Protein AF-A0A5C8LKR7-F1 (afdb_monomer)

Mean predicted aligned error: 5.1 Å

Nearest PDB structures (foldseek):
  3fg9-assembly3_E  TM=4.310E-01  e=2.974E+00  Lactiplantibacillus plantarum
  8xks-assembly1_D  TM=2.723E-01  e=5.616E+00  Chlamydomonas reinhardtii
  1sfr-assembly1_A  TM=1.974E-01  e=3.748E+00  Mycobacterium tuberculosis

Secondary structure (DSSP, 8-state):
---SS-EEEEEE--SSEEEEEEE--EETTEE-HHHHHHHHHHHHHHHHHS-HHHHHT--TTTHHHHHHHHHHHHHHHHTT-TTHHHHHHHHHHHHHHH--EES--HHHH--STT----S-SEEEEEEETTEEEEEEEEEEE-S-HHHHHHHHHHHHHHHTSHHHHHHHHHHHHHHS-TT-TTHHHHHHHT-TTS-HHHHHHTEEEEEEEEEE-HHHHT-SS--HHHHHHHHHHHHHHHHHHHHHH-S--SEEEEEEEEES-HHHHHHHHHHHHHHHH--

Radius of gyration: 18.45 Å; Cα contacts (8 Å, |Δi|>4): 445; chains: 1; bounding box: 40×49×49 Å

Sequence (279 aa):
MNLQFLKLLYHTNEVPIGMTGLCCGFEAGEWRHKQFSEFLFDRHLLDFALKFSEYENLNYLDATNKLKKAAKLIYQKYHSRRGEFGELILHSIIKECYNTTPAISKIHFKDGPNETVKGFDAVHVLEVDNQLELWLGEVKFYSNISNAIRDVVPEIKDHLENNYLRNEFIAITNKIDEKFPLKDKLKKLIDPYTSLDEIFSSISVPVLLTYNSNTTKDITKFTDEYIDKIKPELEKIFEAFKDKIGDIDLKIHLFLLPMKEKIELTASLDERLNVWQNL

Structure (mmCIF, N/CA/C/O backbone):
data_AF-A0A5C8LKR7-F1
#
_entry.id   AF-A0A5C8LKR7-F1
#
loop_
_atom_site.group_PDB
_atom_site.id
_atom_site.type_symbol
_atom_site.label_atom_id
_atom_site.label_alt_id
_atom_site.label_comp_id
_atom_site.label_asym_id
_atom_site.label_entity_id
_atom_site.label_seq_id
_atom_site.pdbx_PDB_ins_code
_atom_site.Cartn_x
_atom_site.Cartn_y
_atom_site.Cartn_z
_atom_site.occupancy
_atom_site.B_iso_or_equiv
_atom_site.auth_seq_id
_atom_site.auth_comp_id
_atom_site.auth_asym_id
_atom_site.auth_atom_id
_atom_site.pdbx_PDB_model_num
ATOM 1 N N . MET A 1 1 ? -10.984 -5.953 -9.817 1.00 85.19 1 MET A N 1
ATOM 2 C CA . MET A 1 1 ? -9.848 -5.018 -9.952 1.00 85.19 1 MET A CA 1
ATOM 3 C C . MET A 1 1 ? -10.163 -3.997 -11.026 1.00 85.19 1 MET A C 1
ATOM 5 O O . MET A 1 1 ? -10.636 -4.389 -12.086 1.00 85.19 1 MET A O 1
ATOM 9 N N . ASN A 1 2 ? -9.914 -2.719 -10.753 1.00 89.62 2 ASN A N 1
ATOM 10 C CA . ASN A 1 2 ? -10.058 -1.614 -11.698 1.00 89.62 2 ASN A CA 1
ATOM 11 C C . ASN A 1 2 ? -8.723 -0.857 -11.788 1.00 89.62 2 ASN A C 1
ATOM 13 O O . ASN A 1 2 ? -8.578 0.241 -11.253 1.00 89.62 2 ASN A O 1
ATOM 17 N N . LEU A 1 3 ? -7.727 -1.498 -12.405 1.00 91.75 3 LEU A N 1
ATOM 18 C CA . LEU A 1 3 ? -6.387 -0.931 -12.552 1.00 91.75 3 LEU A CA 1
ATOM 19 C C . LEU A 1 3 ? -6.407 0.156 -13.633 1.00 91.75 3 LEU A C 1
ATOM 21 O O . LEU A 1 3 ? -6.698 -0.140 -14.793 1.00 91.75 3 LEU A O 1
ATOM 25 N N . GLN A 1 4 ? -6.111 1.406 -13.269 1.00 91.88 4 GLN A N 1
ATOM 26 C CA . GLN A 1 4 ? -6.094 2.525 -14.219 1.00 91.88 4 GLN A CA 1
ATOM 27 C C . GLN A 1 4 ? -4.705 2.715 -14.823 1.00 91.88 4 GLN A C 1
ATOM 29 O O . GLN A 1 4 ? -4.580 3.062 -15.999 1.00 91.88 4 GLN A O 1
ATOM 34 N N . PHE A 1 5 ? -3.663 2.492 -14.019 1.00 95.06 5 PHE A N 1
ATOM 35 C CA . PHE A 1 5 ? -2.275 2.640 -14.449 1.00 95.06 5 PHE A CA 1
ATOM 36 C C . PHE A 1 5 ? -1.488 1.331 -14.413 1.00 95.06 5 PHE A C 1
ATOM 38 O O . PHE A 1 5 ? -0.749 1.029 -15.358 1.00 95.06 5 PHE A O 1
ATOM 45 N N . LEU A 1 6 ? -1.616 0.574 -13.323 1.00 96.81 6 LEU A N 1
ATOM 46 C CA . LEU A 1 6 ? -0.863 -0.659 -13.136 1.00 96.81 6 LEU A CA 1
ATOM 47 C C . LEU A 1 6 ? -1.369 -1.757 -14.073 1.00 96.81 6 LEU A C 1
ATOM 49 O O . LEU A 1 6 ? -2.537 -1.826 -14.444 1.00 96.81 6 LEU A O 1
ATOM 53 N N . LYS A 1 7 ? -0.461 -2.644 -14.460 1.00 96.88 7 LYS A N 1
ATOM 54 C CA . LYS A 1 7 ? -0.757 -3.827 -15.258 1.00 96.88 7 LYS A CA 1
ATOM 55 C C . LYS A 1 7 ? -0.630 -5.067 -14.394 1.00 96.88 7 LYS A C 1
ATOM 57 O O . LYS A 1 7 ? 0.313 -5.183 -13.610 1.00 96.88 7 LYS A O 1
ATOM 62 N N . LEU A 1 8 ? -1.566 -5.991 -14.565 1.00 97.75 8 LEU A N 1
ATOM 63 C CA . LEU A 1 8 ? -1.553 -7.262 -13.860 1.00 97.75 8 LEU A CA 1
ATOM 64 C C . LEU A 1 8 ? -0.503 -8.196 -14.470 1.00 97.75 8 LEU A C 1
ATOM 66 O O . LEU A 1 8 ? -0.525 -8.439 -15.673 1.00 97.75 8 LEU A O 1
ATOM 70 N N . LEU A 1 9 ? 0.393 -8.721 -13.635 1.00 97.50 9 LEU A N 1
ATOM 71 C CA . LEU A 1 9 ? 1.327 -9.784 -14.011 1.00 97.50 9 LEU A CA 1
ATOM 72 C C . LEU A 1 9 ? 0.732 -11.152 -13.709 1.00 97.50 9 LEU A C 1
ATOM 74 O O . LEU A 1 9 ? 0.704 -12.030 -14.561 1.00 97.50 9 LEU A O 1
ATOM 78 N N . TYR A 1 10 ? 0.262 -11.337 -12.478 1.00 96.62 10 TYR A N 1
ATOM 79 C CA . TYR A 1 10 ? -0.262 -12.614 -12.020 1.00 96.62 10 TYR A CA 1
ATOM 80 C C . TYR A 1 10 ? -1.164 -12.408 -10.807 1.00 96.62 10 TYR A C 1
ATOM 82 O O . TYR A 1 10 ? -0.937 -11.490 -10.021 1.00 96.62 10 TYR A O 1
ATOM 90 N N . HIS A 1 11 ? -2.186 -13.242 -10.648 1.00 96.69 11 HIS A N 1
ATOM 91 C CA . HIS A 1 11 ? -3.101 -13.161 -9.519 1.00 96.69 11 HIS A CA 1
ATOM 92 C C . HIS A 1 11 ? -3.559 -14.548 -9.086 1.00 96.69 11 HIS A C 1
ATOM 94 O O . HIS A 1 11 ? -3.976 -15.352 -9.921 1.00 96.69 11 HIS A O 1
ATOM 100 N N . THR A 1 12 ? -3.520 -14.790 -7.780 1.00 93.94 12 THR A N 1
ATOM 101 C CA . THR A 1 12 ? -4.081 -15.970 -7.128 1.00 93.94 12 THR A CA 1
ATOM 102 C C . THR A 1 12 ? -5.058 -15.529 -6.040 1.00 93.94 12 THR A C 1
ATOM 104 O O . THR A 1 12 ? -4.796 -14.586 -5.291 1.00 93.94 12 THR A O 1
ATOM 107 N N . ASN A 1 13 ? -6.187 -16.232 -5.950 1.00 85.06 13 ASN A N 1
ATOM 108 C CA . ASN A 1 13 ? -7.199 -16.054 -4.903 1.00 85.06 13 ASN A CA 1
ATOM 109 C C . ASN A 1 13 ? -7.164 -17.221 -3.910 1.00 85.06 13 ASN A C 1
ATOM 111 O O . ASN A 1 13 ? -8.201 -17.760 -3.532 1.00 85.06 13 ASN A O 1
ATOM 115 N N . GLU A 1 14 ? -5.957 -17.656 -3.546 1.00 85.50 14 GLU A N 1
ATOM 116 C CA . GLU A 1 14 ? -5.768 -18.651 -2.492 1.00 85.50 14 GLU A CA 1
ATOM 117 C C . GLU A 1 14 ? -6.251 -18.085 -1.147 1.00 85.50 14 GLU A C 1
ATOM 119 O O . GLU A 1 14 ? -6.093 -16.901 -0.854 1.00 85.50 14 GLU A O 1
ATOM 124 N N . VAL A 1 15 ? -6.886 -18.934 -0.341 1.00 84.19 15 VAL A N 1
ATOM 125 C CA . VAL A 1 15 ? -7.359 -18.599 1.007 1.00 84.19 15 VAL A CA 1
ATOM 126 C C . VAL A 1 15 ? -6.494 -19.381 2.000 1.00 84.19 15 VAL A C 1
ATOM 128 O O . VAL A 1 15 ? -6.275 -20.571 1.767 1.00 84.19 15 VAL A O 1
ATOM 131 N N . PRO A 1 16 ? -5.996 -18.760 3.085 1.00 90.25 16 PRO A N 1
ATOM 132 C CA . PRO A 1 16 ? -6.263 -17.382 3.519 1.00 90.25 16 PRO A CA 1
ATOM 133 C C . PRO A 1 16 ? -5.348 -16.319 2.884 1.00 90.25 16 PRO A C 1
ATOM 135 O O . PRO A 1 16 ? -5.574 -15.125 3.078 1.00 90.25 16 PRO A O 1
ATOM 138 N N . ILE A 1 17 ? -4.337 -16.722 2.110 1.00 94.88 17 ILE A N 1
ATOM 139 C CA . ILE A 1 17 ? -3.327 -15.816 1.548 1.00 94.88 17 ILE A CA 1
ATOM 140 C C . ILE A 1 17 ? -3.434 -15.801 0.024 1.00 94.88 17 ILE A C 1
ATOM 142 O O . ILE A 1 17 ? -3.085 -16.782 -0.624 1.00 94.88 17 ILE A O 1
ATOM 146 N N . GLY A 1 18 ? -3.858 -14.674 -0.547 1.00 95.56 18 GLY A N 1
ATOM 147 C CA . GLY A 1 18 ? -3.850 -14.439 -1.993 1.00 95.56 18 GLY A CA 1
ATOM 148 C C . GLY A 1 18 ? -2.651 -13.595 -2.423 1.00 95.56 18 GLY A C 1
ATOM 149 O O . GLY A 1 18 ? -2.101 -12.833 -1.626 1.00 95.56 18 GLY A O 1
ATOM 150 N N . MET A 1 19 ? -2.263 -13.678 -3.698 1.00 97.44 19 MET A N 1
ATOM 151 C CA . MET A 1 19 ? -1.168 -12.884 -4.261 1.00 97.44 19 MET A CA 1
ATOM 152 C C . MET A 1 19 ? -1.612 -12.103 -5.504 1.00 97.44 19 MET A C 1
ATOM 154 O O . MET A 1 19 ? -2.376 -12.589 -6.334 1.00 97.44 19 MET A O 1
ATOM 158 N N . THR A 1 20 ? -1.112 -10.880 -5.668 1.00 98.50 20 THR A N 1
ATOM 159 C CA . THR A 1 20 ? -1.263 -10.065 -6.879 1.00 98.50 20 THR A CA 1
ATOM 160 C C . THR A 1 20 ? 0.085 -9.461 -7.274 1.00 98.50 20 THR A C 1
ATOM 162 O O . THR A 1 20 ? 0.627 -8.607 -6.578 1.00 98.50 20 THR A O 1
ATOM 165 N N . GLY A 1 21 ? 0.638 -9.895 -8.404 1.00 98.19 21 GLY A N 1
ATOM 166 C CA . GLY A 1 21 ? 1.809 -9.292 -9.034 1.00 98.19 21 GLY A CA 1
ATOM 167 C C . GLY A 1 21 ? 1.407 -8.153 -9.966 1.00 98.19 21 GLY A C 1
ATOM 168 O O . GLY A 1 21 ? 0.538 -8.332 -10.822 1.00 98.19 21 GLY A O 1
ATOM 169 N N . LEU A 1 22 ? 2.047 -6.993 -9.829 1.00 98.38 22 LEU A N 1
ATOM 170 C CA . LEU A 1 22 ? 1.721 -5.769 -10.566 1.00 98.38 22 LEU A CA 1
ATOM 171 C C . LEU A 1 22 ? 2.964 -5.181 -11.245 1.00 98.38 22 LEU A C 1
ATOM 173 O O . LEU A 1 22 ? 4.089 -5.399 -10.808 1.00 98.38 22 LEU A O 1
ATOM 177 N N . CYS A 1 23 ? 2.767 -4.407 -12.312 1.00 97.00 23 CYS A N 1
ATOM 178 C CA . CYS A 1 23 ? 3.840 -3.704 -13.014 1.00 97.00 23 CYS A CA 1
ATOM 179 C C . CYS A 1 23 ? 3.366 -2.353 -13.557 1.00 97.00 23 CYS A C 1
ATOM 181 O O . CYS A 1 23 ? 2.248 -2.225 -14.048 1.00 97.00 23 CYS A O 1
ATOM 183 N N . CYS A 1 24 ? 4.244 -1.352 -13.566 1.00 95.44 24 CYS A N 1
ATOM 184 C CA . CYS A 1 24 ? 3.974 -0.030 -14.146 1.00 95.44 24 CYS A CA 1
ATOM 185 C C . CYS A 1 24 ? 3.948 -0.032 -15.690 1.00 95.44 24 CYS A C 1
ATOM 187 O O . CYS A 1 24 ? 3.571 0.954 -16.332 1.00 95.44 24 CYS A O 1
ATOM 189 N N . GLY A 1 25 ? 4.350 -1.148 -16.303 1.00 96.19 25 GLY A N 1
ATOM 190 C CA . GLY A 1 25 ? 4.549 -1.277 -17.738 1.00 96.19 25 GLY A CA 1
ATOM 191 C C . GLY A 1 25 ? 5.800 -0.548 -18.232 1.00 96.19 25 GLY A C 1
ATOM 192 O O . GLY A 1 25 ? 6.630 -0.074 -17.455 1.00 96.19 25 GLY A O 1
ATOM 193 N N . PHE A 1 26 ? 5.914 -0.468 -19.557 1.00 97.06 26 PHE A N 1
ATOM 194 C CA . PHE A 1 26 ? 7.081 0.076 -20.244 1.00 97.06 26 PHE A CA 1
ATOM 195 C C . PHE A 1 26 ? 6.655 1.025 -21.363 1.00 97.06 26 PHE A C 1
ATOM 197 O O . PHE A 1 26 ? 5.615 0.812 -21.991 1.00 97.06 26 PHE A O 1
ATOM 204 N N . GLU A 1 27 ? 7.460 2.049 -21.617 1.00 95.56 27 GLU A N 1
ATOM 205 C CA . GLU A 1 27 ? 7.272 3.030 -22.683 1.00 95.56 27 GLU A CA 1
ATOM 206 C C . GLU A 1 27 ? 8.630 3.367 -23.302 1.00 95.56 27 GLU A C 1
ATOM 208 O O . GLU A 1 27 ? 9.594 3.612 -22.586 1.00 95.56 27 GLU A O 1
ATOM 213 N N . ALA A 1 28 ? 8.718 3.333 -24.636 1.00 94.19 28 ALA A N 1
ATOM 214 C CA . ALA A 1 28 ? 9.960 3.580 -25.379 1.00 94.19 28 ALA A CA 1
ATOM 215 C C . ALA A 1 28 ? 11.182 2.758 -24.901 1.00 94.19 28 ALA A C 1
ATOM 217 O O . ALA A 1 28 ? 12.320 3.181 -25.065 1.00 94.19 28 ALA A O 1
ATOM 218 N N . GLY A 1 29 ? 10.948 1.565 -24.347 1.00 93.75 29 GLY A N 1
ATOM 219 C CA . GLY A 1 29 ? 12.001 0.689 -23.833 1.00 93.75 29 GLY A CA 1
ATOM 220 C C . GLY A 1 29 ? 12.311 0.855 -22.346 1.00 93.75 29 GLY A C 1
ATOM 221 O O . GLY A 1 29 ? 13.041 0.039 -21.791 1.00 93.75 29 GLY A O 1
ATOM 222 N N . GLU A 1 30 ? 11.720 1.850 -21.690 1.00 95.06 30 GLU A N 1
ATOM 223 C CA . GLU A 1 30 ? 11.981 2.167 -20.291 1.00 95.06 30 GLU A CA 1
ATOM 224 C C . GLU A 1 30 ? 10.819 1.779 -19.384 1.00 95.06 30 GLU A C 1
ATOM 226 O O . GLU A 1 30 ? 9.647 1.847 -19.761 1.00 95.06 30 GLU A O 1
ATOM 231 N N . TRP A 1 31 ? 11.149 1.371 -18.160 1.00 97.00 31 TRP A N 1
ATOM 232 C CA . TRP A 1 31 ? 10.153 1.101 -17.132 1.00 97.00 31 TRP A CA 1
ATOM 233 C C . TRP A 1 31 ? 9.511 2.424 -16.700 1.00 97.00 31 TRP A C 1
ATOM 235 O O . TRP A 1 31 ? 10.209 3.409 -16.468 1.00 97.00 31 TRP A O 1
ATOM 245 N N . ARG A 1 32 ? 8.179 2.474 -16.604 1.00 97.38 32 ARG A N 1
ATOM 246 C CA . ARG A 1 32 ? 7.407 3.730 -16.481 1.00 97.38 32 ARG A CA 1
ATOM 247 C C . ARG A 1 32 ? 7.442 4.352 -15.076 1.00 97.38 32 ARG A C 1
ATOM 249 O O . ARG A 1 32 ? 6.406 4.733 -14.539 1.00 97.38 32 ARG A O 1
ATOM 256 N N . HIS A 1 33 ? 8.617 4.450 -14.454 1.00 95.75 33 HIS A N 1
ATOM 257 C CA . HIS A 1 33 ? 8.785 4.971 -13.094 1.00 95.75 33 HIS A CA 1
ATOM 258 C C . HIS A 1 33 ? 8.401 6.454 -12.963 1.00 95.75 33 HIS A C 1
ATOM 260 O O . HIS A 1 33 ? 7.841 6.845 -11.939 1.00 95.75 33 HIS A O 1
ATOM 266 N N . LYS A 1 34 ? 8.640 7.275 -13.998 1.00 96.19 34 LYS A N 1
ATOM 267 C CA . LYS A 1 34 ? 8.250 8.698 -14.005 1.00 96.19 34 LYS A CA 1
ATOM 268 C C . LYS A 1 34 ? 6.735 8.861 -14.042 1.00 96.19 34 LYS A C 1
ATOM 270 O O . LYS A 1 34 ? 6.165 9.500 -13.168 1.00 96.19 34 LYS A O 1
ATOM 275 N N . GLN A 1 35 ? 6.085 8.200 -14.994 1.00 97.25 35 GLN A N 1
ATOM 276 C CA . GLN A 1 35 ? 4.634 8.223 -15.159 1.00 97.25 35 GLN A CA 1
ATOM 277 C C . GLN A 1 35 ? 3.936 7.579 -13.958 1.00 97.25 35 GLN A C 1
ATOM 279 O O . GLN A 1 35 ? 2.838 7.986 -13.598 1.00 97.25 35 GLN A O 1
ATOM 284 N N . PHE A 1 36 ? 4.568 6.591 -13.316 1.00 97.44 36 PHE A N 1
ATOM 285 C CA . PHE A 1 36 ? 4.044 6.018 -12.083 1.00 97.44 36 PHE A CA 1
ATOM 286 C C . PHE A 1 36 ? 4.103 7.018 -10.926 1.00 97.44 36 PHE A C 1
ATOM 288 O O . PHE A 1 36 ? 3.114 7.180 -10.221 1.00 97.44 36 PHE A O 1
ATOM 295 N N . SER A 1 37 ? 5.222 7.734 -10.766 1.00 95.56 37 SER A N 1
ATOM 296 C CA . SER A 1 37 ? 5.333 8.835 -9.800 1.00 95.56 37 SER A CA 1
ATOM 297 C C . SER A 1 37 ? 4.269 9.911 -10.047 1.00 95.56 37 SER A C 1
ATOM 299 O O . SER A 1 37 ? 3.553 10.295 -9.126 1.00 95.56 37 SER A O 1
ATOM 301 N N . GLU A 1 38 ? 4.087 10.343 -11.296 1.00 95.31 38 GLU A N 1
ATOM 302 C CA . GLU A 1 38 ? 3.032 11.295 -11.665 1.00 95.31 38 GLU A CA 1
ATOM 303 C C . GLU A 1 38 ? 1.644 10.762 -11.314 1.00 95.31 38 GLU A C 1
ATOM 305 O O . GLU A 1 38 ? 0.893 11.436 -10.620 1.00 95.31 38 GLU A O 1
ATOM 310 N N . PHE A 1 39 ? 1.334 9.526 -11.707 1.00 96.31 39 PHE A N 1
ATOM 311 C CA . PHE A 1 39 ? 0.063 8.880 -11.404 1.00 96.31 39 PHE A CA 1
ATOM 312 C C . PHE A 1 39 ? -0.234 8.851 -9.896 1.00 96.31 39 PHE A C 1
ATOM 314 O O . PHE A 1 39 ? -1.329 9.230 -9.481 1.00 96.31 39 PHE A O 1
ATOM 321 N N . LEU A 1 40 ? 0.741 8.451 -9.073 1.00 95.00 40 LEU A N 1
ATOM 322 C CA . LEU A 1 40 ?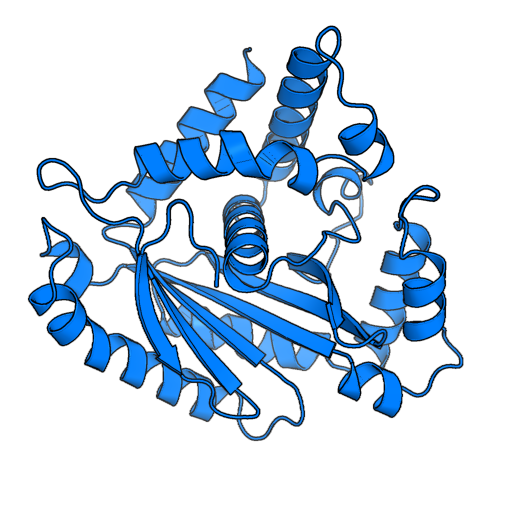 0.594 8.401 -7.617 1.00 95.00 40 LEU A CA 1
ATOM 323 C C . LEU A 1 40 ? 0.271 9.781 -7.040 1.00 95.00 40 LEU A C 1
ATOM 325 O O . LEU A 1 40 ? -0.657 9.921 -6.244 1.00 95.00 40 LEU A O 1
ATOM 329 N N . PHE A 1 41 ? 1.004 10.812 -7.457 1.00 92.56 41 PHE A N 1
ATOM 330 C CA . PHE A 1 41 ? 0.796 12.159 -6.935 1.00 92.56 41 PHE A CA 1
ATOM 331 C C . PHE A 1 41 ? -0.530 12.756 -7.419 1.00 92.56 41 PHE A C 1
ATOM 333 O O . PHE A 1 41 ? -1.305 13.279 -6.620 1.00 92.56 41 PHE A O 1
ATOM 340 N N . ASP A 1 42 ? -0.828 12.609 -8.707 1.00 91.50 42 ASP A N 1
ATOM 341 C CA . ASP A 1 42 ? -1.996 13.201 -9.354 1.00 91.50 42 ASP A CA 1
ATOM 342 C C . ASP A 1 42 ? -3.312 12.569 -8.879 1.00 91.50 42 ASP A C 1
ATOM 344 O O . ASP A 1 42 ? -4.331 13.257 -8.791 1.00 91.50 42 ASP A O 1
ATOM 348 N N . ARG A 1 43 ? -3.314 11.260 -8.589 1.00 91.62 43 ARG A N 1
ATOM 349 C CA . ARG A 1 43 ? -4.538 10.502 -8.277 1.00 91.62 43 ARG A CA 1
ATOM 350 C C . ARG A 1 43 ? -4.720 10.153 -6.808 1.00 91.62 43 ARG A C 1
ATOM 352 O O . ARG A 1 43 ? -5.861 9.939 -6.405 1.00 91.62 43 ARG A O 1
ATOM 359 N N . HIS A 1 44 ? -3.635 10.073 -6.039 1.00 92.69 44 HIS A N 1
ATOM 360 C CA . HIS A 1 44 ? -3.670 9.492 -4.695 1.00 92.69 44 HIS A CA 1
ATOM 361 C C . HIS A 1 44 ? -3.063 10.377 -3.604 1.00 92.69 44 HIS A C 1
ATOM 363 O O . HIS A 1 44 ? -3.280 10.112 -2.428 1.00 92.69 44 HIS A O 1
ATOM 369 N N . LEU A 1 45 ? -2.315 11.439 -3.935 1.00 90.06 45 LEU A N 1
ATOM 370 C CA . LEU A 1 45 ? -1.660 12.234 -2.890 1.00 90.06 45 LEU A CA 1
ATOM 371 C C . LEU A 1 45 ? -2.663 12.893 -1.939 1.00 90.06 45 LEU A C 1
ATOM 373 O O . LEU A 1 45 ? -2.437 12.938 -0.732 1.00 90.06 45 LEU A O 1
ATOM 377 N N . LEU A 1 46 ? -3.741 13.458 -2.485 1.00 89.12 46 LEU A N 1
ATOM 378 C CA . LEU A 1 46 ? -4.665 14.276 -1.706 1.00 89.12 46 LEU A CA 1
ATOM 379 C C . LEU A 1 46 ? -5.431 13.458 -0.668 1.00 89.12 46 LEU A C 1
ATOM 381 O O . LEU A 1 46 ? -5.499 13.880 0.480 1.00 89.12 46 LEU A O 1
ATOM 385 N N . ASP A 1 47 ? -5.990 12.310 -1.035 1.00 88.75 47 ASP A N 1
ATOM 386 C CA . ASP A 1 47 ? -6.736 11.462 -0.102 1.00 88.75 47 ASP A CA 1
ATOM 387 C C . ASP A 1 47 ? -5.837 10.560 0.751 1.00 88.75 47 ASP A C 1
ATOM 389 O O . ASP A 1 47 ? -6.261 10.108 1.812 1.00 88.75 47 ASP A O 1
ATOM 393 N N . PHE A 1 48 ? -4.578 10.360 0.350 1.00 90.19 48 PHE A N 1
ATOM 394 C CA . PHE A 1 48 ? -3.554 9.803 1.231 1.00 90.19 48 PHE A CA 1
ATOM 395 C C . PHE A 1 48 ? -3.138 10.794 2.333 1.00 90.19 48 PHE A C 1
ATOM 397 O O . PHE A 1 48 ? -2.913 10.395 3.477 1.00 90.19 48 PHE A O 1
ATOM 404 N N . ALA A 1 49 ? -3.033 12.089 2.005 1.00 87.06 49 ALA A N 1
ATOM 405 C CA . ALA A 1 49 ? -2.457 13.092 2.899 1.00 87.06 49 ALA A CA 1
ATOM 406 C C . ALA A 1 49 ? -3.470 13.904 3.716 1.00 87.06 49 ALA A C 1
ATOM 408 O O . ALA A 1 49 ? -3.150 14.336 4.824 1.00 87.06 49 ALA A O 1
ATOM 409 N N . LEU A 1 50 ? -4.682 14.131 3.215 1.00 86.44 50 LEU A N 1
ATOM 410 C CA . LEU A 1 50 ? -5.681 14.991 3.859 1.00 86.44 50 LEU A CA 1
ATOM 411 C C . LEU A 1 50 ? -6.711 14.184 4.646 1.00 86.44 50 LEU A C 1
ATOM 413 O O . LEU A 1 50 ? -6.972 13.022 4.347 1.00 86.44 50 LEU A O 1
ATOM 417 N N . LYS A 1 51 ? -7.349 14.811 5.638 1.00 87.62 51 LYS A N 1
ATOM 418 C CA . LYS A 1 51 ? -8.515 14.191 6.282 1.00 87.62 51 LYS A CA 1
ATOM 419 C C . LYS A 1 51 ? -9.685 14.076 5.305 1.00 87.62 51 LYS A C 1
ATOM 421 O O . LYS A 1 51 ? -9.805 14.883 4.383 1.00 87.62 51 LYS A O 1
ATOM 426 N N . PHE A 1 52 ? -10.608 13.153 5.579 1.00 88.75 52 PHE A N 1
ATOM 427 C CA . PHE A 1 52 ? -11.810 12.958 4.762 1.00 88.75 52 PHE A CA 1
ATOM 428 C C . PHE A 1 52 ? -12.578 14.269 4.533 1.00 88.75 52 PHE A C 1
ATOM 430 O O . PHE A 1 52 ? -12.874 14.623 3.396 1.00 88.75 52 PHE A O 1
ATOM 437 N N . SER A 1 53 ? -12.826 15.055 5.587 1.00 88.19 53 SER A N 1
ATOM 438 C CA . SER A 1 53 ? -13.526 16.337 5.454 1.00 88.19 53 SER A CA 1
ATOM 439 C C . SER A 1 53 ? -12.748 17.378 4.644 1.00 88.19 53 SER A C 1
ATOM 441 O O . SER A 1 53 ? -13.353 18.216 3.975 1.00 88.19 53 SER A O 1
ATOM 443 N N . GLU A 1 54 ? -11.417 17.358 4.672 1.00 86.62 54 GLU A N 1
ATOM 444 C CA . GLU A 1 54 ? -10.592 18.263 3.871 1.00 86.62 54 GLU A CA 1
ATOM 445 C C . GLU A 1 54 ? -10.595 17.863 2.395 1.00 86.62 54 GLU A C 1
ATOM 447 O O . GLU A 1 54 ? -10.640 18.747 1.535 1.00 86.62 54 GLU A O 1
ATOM 452 N N . TYR A 1 55 ? -10.573 16.560 2.116 1.00 86.50 55 TYR A N 1
ATOM 453 C CA . TYR A 1 55 ? -10.664 16.003 0.773 1.00 86.50 55 TYR A CA 1
ATOM 454 C C . TYR A 1 55 ? -12.042 16.265 0.146 1.00 86.50 55 TYR A C 1
ATOM 456 O O . TYR A 1 55 ? -12.121 16.860 -0.922 1.00 86.50 55 TYR A O 1
ATOM 464 N N . GLU A 1 56 ? -13.134 15.956 0.847 1.00 85.62 56 GLU A N 1
ATOM 465 C CA . GLU A 1 56 ? -14.507 16.193 0.365 1.00 85.62 56 GLU A CA 1
ATOM 466 C C . GLU A 1 56 ? -14.791 17.669 0.054 1.00 85.62 56 GLU A C 1
ATOM 468 O O . GLU A 1 56 ? -15.483 17.998 -0.903 1.00 85.62 56 GLU A O 1
ATOM 473 N N . ASN A 1 57 ? -14.229 18.591 0.844 1.00 83.75 57 ASN A N 1
ATOM 474 C CA . ASN A 1 57 ? -14.393 20.032 0.629 1.00 83.75 57 ASN A CA 1
ATOM 475 C C . ASN A 1 57 ? -13.323 20.614 -0.318 1.00 83.75 57 ASN A C 1
ATOM 477 O O . ASN A 1 57 ? -12.975 21.797 -0.218 1.00 83.75 57 ASN A O 1
ATOM 481 N N . LEU A 1 58 ? -12.702 19.801 -1.180 1.00 84.44 58 LEU A N 1
ATOM 482 C CA . LEU A 1 58 ? -11.815 20.289 -2.238 1.00 84.44 58 LEU A CA 1
ATOM 483 C C . LEU A 1 58 ? -12.609 21.155 -3.222 1.00 84.44 58 LEU A C 1
ATOM 485 O O . LEU A 1 58 ? -13.587 20.725 -3.822 1.00 84.44 58 LEU A O 1
ATOM 489 N N . ASN A 1 59 ? -12.163 22.396 -3.391 1.00 83.12 59 ASN A N 1
ATOM 490 C CA . ASN A 1 59 ? -12.720 23.345 -4.345 1.00 83.12 59 ASN A CA 1
ATOM 491 C C . ASN A 1 59 ? -11.576 23.968 -5.161 1.00 83.12 59 ASN A C 1
ATOM 493 O O . ASN A 1 59 ? -10.409 23.886 -4.768 1.00 83.12 59 ASN A O 1
ATOM 497 N N . TYR A 1 60 ? -11.901 24.595 -6.293 1.00 79.94 60 TYR A N 1
ATOM 498 C CA . TYR A 1 60 ? -10.891 25.129 -7.212 1.00 79.94 60 TYR A CA 1
ATOM 499 C C . TYR A 1 60 ? -10.042 26.266 -6.615 1.00 79.94 60 TYR A C 1
ATOM 501 O O . TYR A 1 60 ? -8.903 26.442 -7.038 1.00 79.94 60 TYR A O 1
ATOM 509 N N . LEU A 1 61 ? -10.568 27.020 -5.641 1.00 80.25 61 LEU A N 1
ATOM 510 C CA . LEU A 1 61 ? -9.862 28.141 -5.007 1.00 80.25 61 LEU A CA 1
ATOM 511 C C . LEU A 1 61 ? -8.737 27.645 -4.090 1.00 80.25 61 LEU A C 1
ATOM 513 O O . LEU A 1 61 ? -7.669 28.251 -4.037 1.00 80.25 61 LEU A O 1
ATOM 517 N N . ASP A 1 62 ? -8.957 26.512 -3.419 1.00 82.44 62 ASP A N 1
ATOM 518 C CA . ASP A 1 62 ? -8.044 25.995 -2.396 1.00 82.44 62 ASP A CA 1
ATOM 519 C C . ASP A 1 62 ? -7.242 24.769 -2.847 1.00 82.44 62 ASP A C 1
ATOM 521 O O . ASP A 1 62 ? -6.357 24.316 -2.115 1.00 82.44 62 ASP A O 1
ATOM 525 N N . ALA A 1 63 ? -7.524 24.222 -4.034 1.00 82.31 63 ALA A N 1
ATOM 526 C CA . ALA A 1 63 ? -6.888 23.011 -4.554 1.00 82.31 63 ALA A CA 1
ATOM 527 C C . ALA A 1 63 ? -5.357 23.111 -4.523 1.00 82.31 63 ALA A C 1
ATOM 529 O O . ALA A 1 63 ? -4.698 22.257 -3.934 1.00 82.31 63 ALA A O 1
ATOM 530 N N . THR A 1 64 ? -4.782 24.194 -5.056 1.00 81.62 64 THR A N 1
ATOM 531 C CA . THR A 1 64 ? -3.324 24.399 -5.073 1.00 81.62 64 THR A CA 1
ATOM 532 C C . THR A 1 64 ? -2.737 24.458 -3.662 1.00 81.62 64 THR A C 1
ATOM 534 O O . THR A 1 64 ? -1.694 23.865 -3.397 1.00 81.62 64 THR A O 1
ATOM 537 N N . ASN A 1 65 ? -3.417 25.115 -2.719 1.00 83.75 65 ASN A N 1
ATOM 538 C CA . ASN A 1 65 ? -2.959 25.195 -1.329 1.00 83.75 65 ASN A CA 1
ATOM 539 C C . ASN A 1 65 ? -3.007 23.829 -0.634 1.00 83.75 65 ASN A C 1
ATOM 541 O O . ASN A 1 65 ? -2.080 23.476 0.095 1.00 83.75 65 ASN A O 1
ATOM 545 N N . LYS A 1 66 ? -4.056 23.041 -0.887 1.00 83.81 66 LYS A N 1
ATOM 546 C CA . LYS A 1 66 ? -4.208 21.679 -0.363 1.00 83.81 66 LYS A CA 1
ATOM 547 C C . LYS A 1 66 ? -3.183 20.711 -0.961 1.00 83.81 66 LYS A C 1
ATOM 549 O O . LYS A 1 66 ? -2.617 19.920 -0.212 1.00 83.81 66 LYS A O 1
ATOM 554 N N . LEU A 1 67 ? -2.864 20.835 -2.251 1.00 82.81 67 LEU A N 1
ATOM 555 C CA . LEU A 1 67 ? -1.787 20.085 -2.914 1.00 82.81 67 LEU A CA 1
ATOM 556 C C . LEU A 1 67 ? -0.420 20.406 -2.291 1.00 82.81 67 LEU A C 1
ATOM 558 O O . LEU A 1 67 ? 0.296 19.495 -1.873 1.00 82.81 67 LEU A O 1
ATOM 562 N N . LYS A 1 68 ? -0.091 21.697 -2.130 1.00 82.69 68 LYS A N 1
ATOM 563 C CA . LYS A 1 68 ? 1.141 22.127 -1.444 1.00 82.69 68 LYS A CA 1
ATOM 564 C C . LYS A 1 68 ? 1.195 21.618 -0.007 1.00 82.69 68 LYS A C 1
ATOM 566 O O . LYS A 1 68 ? 2.245 21.168 0.441 1.00 82.69 68 LYS A O 1
ATOM 571 N N . LYS A 1 69 ? 0.078 21.693 0.729 1.00 82.75 69 LYS A N 1
ATOM 572 C CA . LYS A 1 69 ? -0.029 21.182 2.103 1.00 82.75 69 LYS A CA 1
ATOM 573 C C . LYS A 1 69 ? 0.254 19.680 2.140 1.00 82.75 69 LYS A C 1
ATOM 575 O O . LYS A 1 69 ? 1.121 19.265 2.899 1.00 82.75 69 LYS A O 1
ATOM 580 N N . ALA A 1 70 ? -0.416 18.893 1.300 1.00 82.75 70 ALA A N 1
ATOM 581 C CA . ALA A 1 70 ? -0.224 17.448 1.209 1.00 82.75 70 ALA A CA 1
ATOM 582 C C . ALA A 1 70 ? 1.242 17.080 0.918 1.00 82.75 70 ALA A C 1
ATOM 584 O O . ALA A 1 70 ? 1.841 16.291 1.647 1.00 82.75 70 ALA A O 1
ATOM 585 N N . ALA A 1 71 ? 1.856 17.726 -0.078 1.00 82.12 71 ALA A N 1
ATOM 586 C CA . ALA A 1 71 ? 3.261 17.512 -0.417 1.00 82.12 71 ALA A CA 1
ATOM 587 C C . ALA A 1 71 ? 4.214 17.907 0.725 1.00 82.12 71 ALA A C 1
ATOM 589 O O . ALA A 1 71 ? 5.148 17.172 1.043 1.00 82.12 71 ALA A O 1
ATOM 590 N N . LYS A 1 72 ? 3.964 19.040 1.396 1.00 80.69 72 LYS A N 1
ATOM 591 C CA . LYS A 1 72 ? 4.753 19.466 2.562 1.00 80.69 72 LYS A CA 1
ATOM 592 C C . LYS A 1 72 ? 4.656 18.480 3.719 1.00 80.69 72 LYS A C 1
ATOM 594 O O . LYS A 1 72 ? 5.678 18.218 4.347 1.00 80.69 72 LYS A O 1
ATOM 599 N N . LEU A 1 73 ? 3.474 17.924 3.987 1.00 76.31 73 LEU A N 1
ATOM 600 C CA . LEU A 1 73 ? 3.303 16.948 5.061 1.00 76.31 73 LEU A CA 1
ATOM 601 C C . LEU A 1 73 ? 4.105 15.664 4.795 1.00 76.31 73 LEU A C 1
ATOM 603 O O . LEU A 1 73 ? 4.724 15.144 5.721 1.00 76.31 73 LEU A O 1
ATOM 607 N N . ILE A 1 74 ? 4.170 15.193 3.542 1.00 76.06 74 ILE A N 1
ATOM 608 C CA . ILE A 1 74 ? 5.057 14.076 3.171 1.00 76.06 74 ILE A CA 1
ATOM 609 C C . ILE A 1 74 ? 6.523 14.466 3.359 1.00 76.06 74 ILE A C 1
ATOM 611 O O . ILE A 1 74 ? 7.283 13.733 3.987 1.00 76.06 74 ILE A O 1
ATOM 615 N N . TYR A 1 75 ? 6.935 15.634 2.864 1.00 74.00 75 TYR A N 1
ATOM 616 C CA . TYR A 1 75 ? 8.334 16.063 2.917 1.00 74.00 75 TYR A CA 1
ATOM 617 C C . TYR A 1 75 ? 8.866 16.315 4.332 1.00 74.00 75 TYR A C 1
ATOM 619 O O . TYR A 1 75 ? 10.000 15.969 4.651 1.00 74.00 75 TYR A O 1
ATOM 627 N N . GLN A 1 76 ? 8.064 16.892 5.223 1.00 67.81 76 GLN A N 1
ATOM 628 C CA . GLN A 1 76 ? 8.473 17.080 6.618 1.00 67.81 76 GLN A CA 1
ATOM 629 C C . GLN A 1 76 ? 8.773 15.739 7.304 1.00 67.81 76 GLN A C 1
ATOM 631 O O . GLN A 1 76 ? 9.658 15.659 8.153 1.00 67.81 76 GLN A O 1
ATOM 636 N N . LYS A 1 77 ? 8.082 14.675 6.885 1.00 64.56 77 LYS A N 1
ATOM 637 C CA . LYS A 1 77 ? 8.217 13.310 7.419 1.00 64.56 77 LYS A CA 1
ATOM 638 C C . LYS A 1 77 ? 9.302 12.513 6.682 1.00 64.56 77 LYS A C 1
ATOM 640 O O . LYS A 1 77 ? 9.921 11.615 7.253 1.00 64.56 77 LYS A O 1
ATOM 645 N N . TYR A 1 78 ? 9.626 12.945 5.465 1.00 57.81 78 TYR A N 1
ATOM 646 C CA . TYR A 1 78 ? 10.656 12.398 4.584 1.00 57.81 78 TYR A CA 1
ATOM 647 C C . TYR A 1 78 ? 12.077 12.430 5.180 1.00 57.81 78 TYR A C 1
ATOM 649 O O . TYR A 1 78 ? 12.862 11.518 4.925 1.00 57.81 78 TYR A O 1
ATOM 657 N N . HIS A 1 79 ? 12.411 13.421 6.022 1.00 51.09 79 HIS A N 1
ATOM 658 C CA . HIS A 1 79 ? 13.771 13.616 6.567 1.00 51.09 79 HIS A CA 1
ATOM 659 C C . HIS A 1 79 ? 14.283 12.495 7.486 1.00 51.09 79 HIS A C 1
ATOM 661 O O . HIS A 1 79 ? 15.466 12.486 7.819 1.00 51.09 79 HIS A O 1
ATOM 667 N N . SER A 1 80 ? 13.445 11.528 7.880 1.00 43.72 80 SER A N 1
ATOM 668 C CA . SER A 1 80 ? 13.879 10.438 8.768 1.00 43.72 80 SER A CA 1
ATOM 669 C C . SER A 1 80 ? 13.659 9.020 8.233 1.00 43.72 80 SER A C 1
ATOM 671 O O . SER A 1 80 ? 14.432 8.135 8.605 1.00 43.72 80 SER A O 1
ATOM 673 N N . ARG A 1 81 ? 12.672 8.753 7.359 1.00 52.88 81 ARG A N 1
ATOM 674 C CA . ARG A 1 81 ? 12.385 7.393 6.854 1.00 52.88 81 ARG A CA 1
ATOM 675 C C . ARG A 1 81 ? 11.744 7.441 5.462 1.00 52.88 81 ARG A C 1
ATOM 677 O O . ARG A 1 81 ? 10.628 7.916 5.309 1.00 52.88 81 ARG A O 1
ATOM 684 N N . ARG A 1 82 ? 12.404 6.856 4.451 1.00 64.56 82 ARG A N 1
ATOM 685 C CA . ARG A 1 82 ? 11.914 6.690 3.056 1.00 64.56 82 ARG A CA 1
ATOM 686 C C . ARG A 1 82 ? 10.679 5.762 2.919 1.00 64.56 82 ARG A C 1
ATOM 688 O O . ARG A 1 82 ? 10.456 5.197 1.851 1.00 64.56 82 ARG A O 1
ATOM 695 N N . GLY A 1 83 ? 9.934 5.537 4.002 1.00 75.00 83 GLY A N 1
ATOM 696 C CA . GLY A 1 83 ? 8.794 4.620 4.076 1.00 75.00 83 GLY A CA 1
ATOM 697 C C . GLY A 1 83 ? 7.505 5.194 3.488 1.00 75.00 83 GLY A C 1
ATOM 698 O O . GLY A 1 83 ? 6.746 4.441 2.892 1.00 75.00 83 GLY A O 1
ATOM 699 N N . GLU A 1 84 ? 7.306 6.518 3.550 1.00 84.88 84 GLU A N 1
ATOM 700 C CA . GLU A 1 84 ? 6.052 7.177 3.127 1.00 84.88 84 GLU A CA 1
ATOM 701 C C . GLU A 1 84 ? 5.695 6.912 1.654 1.00 84.88 84 GLU A C 1
ATOM 703 O O . GLU A 1 84 ? 4.527 6.821 1.294 1.00 84.88 84 GLU A O 1
ATOM 708 N N . PHE A 1 85 ? 6.695 6.750 0.782 1.00 90.81 85 PHE A N 1
ATOM 709 C CA . PHE A 1 85 ? 6.449 6.367 -0.610 1.00 90.81 85 PHE A CA 1
ATOM 710 C C . PHE A 1 85 ? 5.899 4.951 -0.741 1.00 90.81 85 PHE A C 1
ATOM 712 O O . PHE A 1 85 ? 5.034 4.712 -1.575 1.00 90.81 85 PHE A O 1
ATOM 719 N N . GLY A 1 86 ? 6.377 4.020 0.085 1.00 93.25 86 GLY A N 1
ATOM 720 C CA . GLY A 1 86 ? 5.802 2.684 0.156 1.00 93.25 86 GLY A CA 1
ATOM 721 C C . GLY A 1 86 ? 4.346 2.735 0.613 1.00 93.25 86 GLY A C 1
ATOM 722 O O . GLY A 1 86 ? 3.503 2.096 -0.010 1.00 93.25 86 GLY A O 1
ATOM 723 N N . GLU A 1 87 ? 4.056 3.528 1.650 1.00 93.06 87 GLU A N 1
ATOM 724 C CA . GLU A 1 87 ? 2.696 3.727 2.171 1.00 93.06 87 GLU A CA 1
ATOM 725 C C . GLU A 1 87 ? 1.768 4.292 1.071 1.00 93.06 87 GLU A C 1
ATOM 727 O O . GLU A 1 87 ? 0.693 3.743 0.829 1.00 93.06 87 GLU A O 1
ATOM 732 N N . LEU A 1 88 ? 2.219 5.309 0.318 1.00 94.00 88 LEU A N 1
ATOM 733 C CA . LEU A 1 88 ? 1.480 5.880 -0.820 1.00 94.00 88 LEU A CA 1
ATOM 734 C C . LEU A 1 88 ? 1.233 4.852 -1.936 1.00 94.00 88 LEU A C 1
ATOM 736 O O . LEU A 1 88 ? 0.137 4.790 -2.498 1.00 94.00 88 LEU A O 1
ATOM 740 N N . ILE A 1 89 ? 2.237 4.032 -2.267 1.00 96.56 89 ILE A N 1
ATOM 741 C CA . ILE A 1 89 ? 2.088 2.981 -3.281 1.00 96.56 89 ILE A CA 1
ATOM 742 C C . ILE A 1 89 ? 1.068 1.939 -2.808 1.00 96.56 89 ILE A C 1
ATOM 744 O O . ILE A 1 89 ? 0.156 1.610 -3.566 1.00 96.56 89 ILE A O 1
ATOM 748 N N . LEU A 1 90 ? 1.170 1.457 -1.566 1.00 97.44 90 LEU A N 1
ATOM 749 C CA . LEU A 1 90 ? 0.220 0.498 -0.996 1.00 97.44 90 LEU A CA 1
ATOM 750 C C . LEU A 1 90 ? -1.205 1.062 -1.016 1.00 97.44 90 LEU A C 1
ATOM 752 O O . LEU A 1 90 ? -2.111 0.396 -1.515 1.00 97.44 90 LEU A O 1
ATOM 756 N N . HIS A 1 91 ? -1.377 2.304 -0.557 1.00 96.19 91 HIS A N 1
ATOM 757 C CA . HIS A 1 91 ? -2.640 3.037 -0.598 1.00 96.19 91 HIS A CA 1
ATOM 758 C C . HIS A 1 91 ? -3.233 3.075 -2.017 1.00 96.19 91 HIS A C 1
ATOM 760 O O . HIS A 1 91 ? -4.414 2.778 -2.202 1.00 96.19 91 HIS A O 1
ATOM 766 N N . SER A 1 92 ? -2.422 3.384 -3.038 1.00 96.75 92 SER A N 1
ATOM 767 C CA . SER A 1 92 ? -2.888 3.397 -4.432 1.00 96.75 92 SER A CA 1
ATOM 768 C C . SER A 1 92 ? -3.343 2.015 -4.917 1.00 96.75 92 SER A C 1
ATOM 770 O O . SER A 1 92 ? -4.415 1.887 -5.510 1.00 96.75 92 SER A O 1
ATOM 772 N N . ILE A 1 93 ? -2.579 0.966 -4.596 1.00 97.94 93 ILE A N 1
ATOM 773 C CA . ILE A 1 93 ? -2.819 -0.400 -5.067 1.00 97.94 93 ILE A CA 1
ATOM 774 C C . ILE A 1 93 ? -4.121 -0.959 -4.497 1.00 97.94 93 ILE A C 1
ATOM 776 O O . ILE A 1 93 ? -4.931 -1.502 -5.249 1.00 97.94 93 ILE A O 1
ATOM 780 N N . ILE A 1 94 ? -4.355 -0.820 -3.188 1.00 97.19 94 ILE A N 1
ATOM 781 C CA . ILE A 1 94 ? -5.570 -1.364 -2.561 1.00 97.19 94 ILE A CA 1
ATOM 782 C C . ILE A 1 94 ? -6.828 -0.633 -3.035 1.00 97.19 94 ILE A C 1
ATOM 784 O O . ILE A 1 94 ? -7.876 -1.262 -3.195 1.00 97.19 94 ILE A O 1
ATOM 788 N N . LYS A 1 95 ? -6.716 0.662 -3.359 1.00 95.56 95 LYS A N 1
ATOM 789 C CA . LYS A 1 95 ? -7.796 1.419 -3.997 1.00 95.56 95 LYS A CA 1
ATOM 790 C C . LYS A 1 95 ? -8.083 0.928 -5.414 1.00 95.56 95 LYS A C 1
ATOM 792 O O . LYS A 1 95 ? -9.235 0.658 -5.727 1.00 95.56 95 LYS A O 1
ATOM 797 N N . GLU A 1 96 ? -7.073 0.769 -6.269 1.00 94.38 96 GLU A N 1
ATOM 798 C CA . GLU A 1 96 ? -7.300 0.285 -7.641 1.00 94.38 96 GLU A CA 1
ATOM 799 C C . GLU A 1 96 ? -7.800 -1.170 -7.680 1.00 94.38 96 GLU A 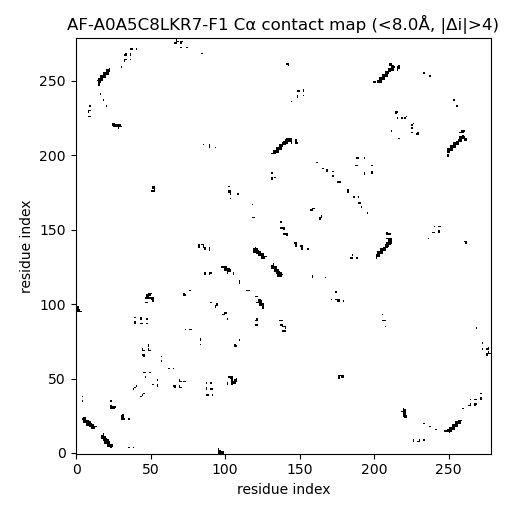C 1
ATOM 801 O O . GLU A 1 96 ? -8.663 -1.534 -8.484 1.00 94.38 96 GLU A O 1
ATOM 806 N N . CYS A 1 97 ? -7.273 -2.034 -6.810 1.00 95.12 97 CYS A N 1
ATOM 807 C CA . CYS A 1 97 ? -7.601 -3.457 -6.835 1.00 95.12 97 CYS A CA 1
ATOM 808 C C . CYS A 1 97 ? -8.981 -3.754 -6.233 1.00 95.12 97 CYS A C 1
ATOM 810 O O . CYS A 1 97 ? -9.723 -4.557 -6.811 1.00 95.12 97 CYS A O 1
ATOM 812 N N . TYR A 1 98 ? -9.322 -3.096 -5.120 1.00 95.19 98 TYR A N 1
ATOM 813 C CA . TYR A 1 98 ? -10.476 -3.443 -4.281 1.00 95.19 98 TYR A CA 1
ATOM 814 C C . TYR A 1 98 ? -11.448 -2.283 -4.034 1.00 95.19 98 TYR A C 1
ATOM 816 O O . TYR A 1 98 ? -12.480 -2.496 -3.411 1.00 95.19 98 TYR A O 1
ATOM 824 N N . ASN A 1 99 ? -11.166 -1.075 -4.536 1.00 94.06 99 ASN A N 1
ATOM 825 C CA . ASN A 1 99 ? -11.996 0.117 -4.324 1.00 94.06 99 ASN A CA 1
ATOM 826 C C . ASN A 1 99 ? -12.212 0.444 -2.834 1.00 94.06 99 ASN A C 1
ATOM 828 O O . ASN A 1 99 ? -13.298 0.842 -2.413 1.00 94.06 99 ASN A O 1
ATOM 832 N N . THR A 1 100 ? -11.169 0.249 -2.024 1.00 95.56 100 THR A N 1
ATOM 833 C CA . THR A 1 100 ? -11.213 0.572 -0.596 1.00 95.56 100 THR A CA 1
ATOM 834 C C . THR A 1 100 ? -11.269 2.083 -0.364 1.00 95.56 100 THR A C 1
ATOM 836 O O . THR A 1 100 ? -10.831 2.880 -1.196 1.00 95.56 100 THR A O 1
ATOM 839 N N . THR A 1 101 ? -11.777 2.493 0.797 1.00 94.19 101 THR A N 1
ATOM 840 C CA . THR A 1 101 ? -11.817 3.900 1.220 1.00 94.19 101 THR A CA 1
ATOM 841 C C . THR A 1 101 ? -10.844 4.121 2.382 1.00 94.19 101 THR A C 1
ATOM 843 O O . THR A 1 101 ? -10.920 3.374 3.359 1.00 94.19 101 THR A O 1
ATOM 846 N N . PRO A 1 102 ? -9.936 5.114 2.330 1.00 93.44 102 PRO A N 1
ATOM 847 C CA . PRO A 1 102 ? -9.055 5.417 3.457 1.00 93.44 102 PRO A CA 1
ATOM 848 C C . PRO A 1 102 ? -9.874 5.873 4.671 1.00 93.44 102 PRO A C 1
ATOM 850 O O . PRO A 1 102 ? -10.664 6.812 4.578 1.00 93.44 102 PRO A O 1
ATOM 853 N N . ALA A 1 103 ? -9.688 5.214 5.816 1.00 90.75 103 ALA A N 1
ATOM 854 C CA . ALA A 1 103 ? -10.400 5.554 7.050 1.00 90.75 103 ALA A CA 1
ATOM 855 C C . ALA A 1 103 ? -9.654 6.609 7.882 1.00 90.75 103 ALA A C 1
ATOM 857 O O . ALA A 1 103 ? -10.279 7.418 8.571 1.00 90.75 103 ALA A O 1
ATOM 858 N N . ILE A 1 104 ? -8.319 6.623 7.802 1.00 85.19 104 ILE A N 1
ATOM 859 C CA . ILE A 1 104 ? -7.462 7.648 8.407 1.00 85.19 104 ILE A CA 1
ATOM 860 C C . ILE A 1 104 ? -6.383 8.098 7.414 1.00 85.19 104 ILE A C 1
ATOM 862 O O . ILE A 1 104 ? -5.833 7.291 6.669 1.00 85.19 104 ILE A O 1
ATOM 866 N N . SER A 1 105 ? -6.039 9.388 7.444 1.00 75.50 105 SER A N 1
ATOM 867 C CA . SER A 1 105 ? -4.849 9.911 6.761 1.00 75.50 105 SER A CA 1
ATOM 868 C C . SER A 1 105 ? -3.658 9.868 7.719 1.00 75.50 105 SER A C 1
ATOM 870 O O . SER A 1 105 ? -3.545 10.689 8.633 1.00 75.50 105 SER A O 1
ATOM 872 N N . LYS A 1 106 ? -2.758 8.895 7.537 1.00 66.19 106 LYS A N 1
ATOM 873 C CA . LYS A 1 106 ? -1.591 8.698 8.419 1.00 66.19 106 LYS A CA 1
ATOM 874 C C . LYS A 1 106 ? -0.656 9.915 8.398 1.00 66.19 106 LYS A C 1
ATOM 876 O O . LYS A 1 106 ? -0.121 10.312 9.438 1.00 66.19 106 LYS A O 1
ATOM 881 N N . ILE A 1 107 ? -0.538 10.576 7.246 1.00 62.38 107 ILE A N 1
ATOM 882 C CA . ILE A 1 107 ? 0.262 11.792 7.084 1.00 62.38 107 ILE A CA 1
ATOM 883 C C . ILE A 1 107 ? -0.314 12.974 7.864 1.00 62.38 107 ILE A C 1
ATOM 885 O O . ILE A 1 107 ? 0.467 13.794 8.324 1.00 62.38 107 ILE A O 1
ATOM 889 N N . HIS A 1 108 ? -1.624 13.091 8.084 1.00 55.66 108 HIS A N 1
ATOM 890 C CA . HIS A 1 108 ? -2.147 14.211 8.880 1.00 55.66 108 HIS A CA 1
ATOM 891 C C . HIS A 1 108 ? -1.807 14.075 10.377 1.00 55.66 108 HIS A C 1
ATOM 893 O O . HIS A 1 108 ? -1.717 15.070 11.086 1.00 55.66 108 HIS A O 1
ATOM 899 N N . PHE A 1 109 ? -1.602 12.856 10.888 1.00 51.16 109 PHE A N 1
ATOM 900 C CA . PHE A 1 109 ? -1.525 12.621 12.338 1.00 51.16 109 PHE A CA 1
ATOM 901 C C . PHE A 1 109 ? -0.119 12.412 12.924 1.00 51.16 109 PHE A C 1
ATOM 903 O O . PHE A 1 109 ? -0.004 12.427 14.143 1.00 51.16 109 PHE A O 1
ATOM 910 N N . LYS A 1 110 ? 0.963 12.283 12.135 1.00 54.34 110 LYS A N 1
ATOM 911 C CA . LYS A 1 110 ? 2.350 12.256 12.689 1.00 54.34 110 LYS A CA 1
ATOM 912 C C . LYS A 1 110 ? 2.873 13.660 13.117 1.00 54.34 110 LYS A C 1
ATOM 914 O O . LYS A 1 110 ? 4.019 13.979 12.828 1.00 54.34 110 LYS A O 1
ATOM 919 N N . ASP A 1 111 ? 2.034 14.524 13.697 1.00 41.50 111 ASP A N 1
ATOM 920 C CA . ASP A 1 111 ? 2.340 15.945 14.000 1.00 41.50 111 ASP A CA 1
ATOM 921 C C . ASP A 1 111 ? 2.853 16.182 15.444 1.00 41.50 111 ASP A C 1
ATOM 923 O O . ASP A 1 111 ? 3.187 17.306 15.822 1.00 41.50 111 ASP A O 1
ATOM 927 N N . GLY A 1 112 ? 2.954 15.129 16.266 1.00 40.94 112 GLY A N 1
ATOM 928 C CA . GLY A 1 112 ? 3.487 15.199 17.631 1.00 40.94 112 GLY A CA 1
ATOM 929 C C . GLY A 1 112 ? 5.023 15.074 17.690 1.00 40.94 112 GLY A C 1
ATOM 930 O O . GLY A 1 112 ? 5.552 14.103 17.149 1.00 40.94 112 GLY A O 1
ATOM 931 N N . PRO A 1 113 ? 5.761 15.950 18.412 1.00 32.84 113 PRO A N 1
ATOM 932 C CA . PRO A 1 113 ? 7.232 15.910 18.529 1.00 32.84 113 PRO A CA 1
ATOM 933 C C . PRO A 1 113 ? 7.835 14.604 19.082 1.00 32.84 113 PRO A C 1
ATOM 935 O O . PRO A 1 113 ? 9.042 14.411 18.990 1.00 32.84 113 PRO A O 1
ATOM 938 N N . ASN A 1 114 ? 7.010 13.722 19.658 1.00 33.09 114 ASN A N 1
ATOM 939 C CA . ASN A 1 114 ? 7.410 12.461 20.292 1.00 33.09 114 ASN A CA 1
ATOM 940 C C . ASN A 1 114 ? 6.663 11.230 19.750 1.00 33.09 114 ASN A C 1
ATOM 942 O O . ASN A 1 114 ? 6.830 10.134 20.284 1.00 33.09 114 ASN A O 1
ATOM 946 N N . GLU A 1 115 ? 5.843 11.367 18.706 1.00 40.62 115 GLU A N 1
ATOM 947 C CA . GLU A 1 115 ? 5.112 10.223 18.165 1.00 40.62 115 GLU A CA 1
ATOM 948 C C . GLU A 1 115 ? 5.915 9.549 17.049 1.00 40.62 115 GLU A C 1
ATOM 950 O O . GLU A 1 115 ? 5.721 9.796 15.859 1.00 40.62 115 GLU A O 1
ATOM 955 N N . THR A 1 116 ? 6.790 8.607 17.418 1.00 34.38 116 THR A N 1
ATOM 956 C CA . THR A 1 116 ? 6.994 7.458 16.528 1.00 34.38 116 THR A CA 1
ATOM 957 C C . THR A 1 116 ? 5.663 6.726 16.466 1.00 34.38 116 THR A C 1
ATOM 959 O O . THR A 1 116 ? 5.394 5.880 17.317 1.00 34.38 116 THR A O 1
ATOM 962 N N . VAL A 1 117 ? 4.802 7.080 15.512 1.00 44.56 117 VAL A N 1
ATOM 963 C CA . VAL A 1 117 ? 3.569 6.330 15.264 1.00 44.56 117 VAL A CA 1
ATOM 964 C C . VAL A 1 117 ? 3.987 4.964 14.710 1.00 44.56 117 VAL A C 1
ATOM 966 O O . VAL A 1 117 ? 4.140 4.796 13.503 1.00 44.56 117 VAL A O 1
ATOM 969 N N . LYS A 1 118 ? 4.281 4.021 15.612 1.00 57.53 118 LYS A N 1
ATOM 970 C CA . LYS A 1 118 ? 4.183 2.588 15.330 1.00 57.53 118 LYS A CA 1
ATOM 971 C C . LYS A 1 118 ? 2.704 2.327 15.047 1.00 57.53 118 LYS A C 1
ATOM 973 O O . LYS A 1 118 ? 1.872 2.863 15.771 1.00 57.53 118 LYS A O 1
ATOM 978 N N . GLY A 1 119 ? 2.409 1.650 13.949 1.00 74.31 119 GLY A N 1
ATOM 979 C CA . GLY A 1 119 ? 1.048 1.424 13.476 1.00 74.31 119 GLY A CA 1
ATOM 980 C C . GLY A 1 119 ? 1.035 1.097 11.989 1.00 74.31 119 GLY A C 1
ATOM 981 O O . GLY A 1 119 ? 1.993 1.422 11.280 1.00 74.31 119 GLY A O 1
ATOM 982 N N . PHE A 1 120 ? -0.058 0.494 11.528 1.00 86.88 120 PHE A N 1
ATOM 983 C CA . PHE A 1 120 ? -0.218 0.009 10.154 1.00 86.88 120 PHE A CA 1
ATOM 984 C C . PHE A 1 120 ? 0.057 1.090 9.103 1.00 86.88 120 PHE A C 1
ATOM 986 O O . PHE A 1 120 ? -0.283 2.265 9.270 1.00 86.88 120 PHE A O 1
ATOM 993 N N . ASP A 1 121 ? 0.689 0.705 8.002 1.00 89.12 121 ASP A N 1
ATOM 994 C CA . ASP A 1 121 ? 1.075 1.551 6.867 1.00 89.12 121 ASP A CA 1
ATOM 995 C C . ASP A 1 121 ? -0.107 2.055 6.042 1.00 89.12 121 ASP A C 1
ATOM 997 O O . ASP A 1 121 ? -0.041 3.135 5.457 1.00 89.12 121 ASP A O 1
ATOM 1001 N N . ALA A 1 122 ? -1.220 1.327 6.063 1.00 92.00 122 ALA A N 1
ATOM 1002 C CA . ALA A 1 122 ? -2.491 1.785 5.525 1.00 92.00 122 ALA A CA 1
ATOM 1003 C C . ALA A 1 122 ? -3.636 1.349 6.441 1.00 92.00 122 ALA A C 1
ATOM 1005 O O . ALA A 1 122 ? -3.634 0.236 6.955 1.00 92.00 122 ALA A O 1
ATOM 1006 N N . VAL A 1 123 ? -4.637 2.209 6.619 1.00 94.12 123 VAL A N 1
ATOM 1007 C CA . VAL A 1 123 ? -5.874 1.853 7.324 1.00 94.12 123 VAL A CA 1
ATOM 1008 C C . VAL A 1 123 ? -7.046 2.285 6.462 1.00 94.12 123 VAL A C 1
ATOM 1010 O O . VAL A 1 123 ? -7.367 3.470 6.331 1.00 94.12 123 VAL A O 1
ATOM 1013 N N . HIS A 1 124 ? -7.639 1.300 5.810 1.00 96.12 124 HIS A N 1
ATOM 1014 C CA . HIS A 1 124 ? -8.741 1.467 4.879 1.00 96.12 124 HIS A CA 1
ATOM 1015 C C . HIS A 1 124 ? -9.941 0.658 5.355 1.00 96.12 124 HIS A C 1
ATOM 1017 O O . HIS A 1 124 ? -9.831 -0.202 6.224 1.00 96.12 124 HIS A O 1
ATOM 1023 N N . VAL A 1 125 ? -11.094 0.925 4.764 1.00 96.44 125 VAL A N 1
ATOM 1024 C CA . VAL A 1 125 ? -12.275 0.086 4.915 1.00 96.44 125 VAL A CA 1
ATOM 1025 C C . VAL A 1 125 ? -12.836 -0.287 3.557 1.00 96.44 125 VAL A C 1
ATOM 1027 O O . VAL A 1 125 ? -12.683 0.448 2.575 1.00 96.44 125 VAL A O 1
ATOM 1030 N N . LEU A 1 126 ? -13.504 -1.428 3.517 1.00 95.62 126 LEU A N 1
ATOM 1031 C CA . LEU A 1 126 ? -14.269 -1.886 2.372 1.00 95.62 126 LEU A CA 1
ATOM 1032 C C . LEU A 1 126 ? -15.629 -2.358 2.870 1.00 95.62 126 LEU A C 1
ATOM 1034 O O . LEU A 1 126 ? -15.703 -3.125 3.820 1.00 95.62 126 LEU A O 1
ATOM 1038 N N . GLU A 1 127 ? -16.703 -1.891 2.247 1.00 92.94 127 GLU A N 1
ATOM 1039 C CA . GLU A 1 127 ? -18.040 -2.397 2.536 1.00 92.94 127 GLU A CA 1
ATOM 1040 C C . GLU A 1 127 ? -18.428 -3.428 1.473 1.00 92.94 127 GLU A C 1
ATOM 1042 O O . GLU A 1 127 ? -18.520 -3.097 0.290 1.00 92.94 127 GLU A O 1
ATOM 1047 N N . VAL A 1 128 ? -18.637 -4.674 1.896 1.00 88.38 128 VAL A N 1
ATOM 1048 C CA . VAL A 1 128 ? -19.072 -5.795 1.051 1.00 88.38 128 VAL A CA 1
ATOM 1049 C C . VAL A 1 128 ? -20.350 -6.356 1.657 1.00 88.38 128 VAL A C 1
ATOM 1051 O O . VAL A 1 128 ? -20.368 -6.701 2.832 1.00 88.38 128 VAL A O 1
ATOM 1054 N N . ASP A 1 129 ? -21.439 -6.408 0.888 1.00 87.50 129 ASP A N 1
ATOM 1055 C CA . ASP A 1 129 ? -22.725 -6.966 1.336 1.00 87.50 129 ASP A CA 1
ATOM 1056 C C . ASP A 1 129 ? -23.211 -6.416 2.700 1.00 87.50 129 ASP A C 1
ATOM 1058 O O . ASP A 1 129 ? -23.704 -7.147 3.558 1.00 87.50 129 ASP A O 1
ATOM 1062 N N . ASN A 1 130 ? -23.072 -5.098 2.905 1.00 84.31 130 ASN A N 1
ATOM 1063 C CA . ASN A 1 130 ? -23.351 -4.366 4.155 1.00 84.31 130 ASN A CA 1
ATOM 1064 C C . ASN A 1 130 ? -22.473 -4.740 5.366 1.00 84.31 130 ASN A C 1
ATOM 1066 O O . ASN A 1 130 ? -22.724 -4.239 6.469 1.00 84.31 130 ASN A O 1
ATOM 1070 N N . GLN A 1 131 ? -21.449 -5.571 5.183 1.00 89.38 131 GLN A N 1
ATOM 1071 C CA . GLN A 1 131 ? -20.419 -5.856 6.175 1.00 89.38 131 GLN A CA 1
ATOM 1072 C C . GLN A 1 131 ? -19.190 -4.986 5.922 1.00 89.38 131 GLN A C 1
ATOM 1074 O O . GLN A 1 131 ? -18.785 -4.763 4.782 1.00 89.38 131 GLN A O 1
ATOM 1079 N N . LEU A 1 132 ? -18.619 -4.458 7.001 1.00 94.88 132 LEU A N 1
ATOM 1080 C CA . LEU A 1 132 ? -17.446 -3.600 6.937 1.00 94.88 132 LEU A CA 1
ATOM 1081 C C . LEU A 1 132 ? -16.195 -4.444 7.177 1.00 94.88 132 LEU A C 1
ATOM 1083 O O . LEU A 1 132 ? -16.003 -4.949 8.278 1.00 94.88 132 LEU A O 1
ATOM 1087 N N . GLU A 1 133 ? -15.332 -4.541 6.176 1.00 95.56 133 GLU A N 1
ATOM 1088 C CA . GLU A 1 133 ? -13.980 -5.056 6.341 1.00 95.56 133 GLU A CA 1
ATOM 1089 C C . GLU A 1 133 ? -13.032 -3.918 6.746 1.00 95.56 133 GLU A C 1
ATOM 1091 O O . GLU A 1 133 ? -13.038 -2.836 6.147 1.00 95.56 133 GLU A O 1
ATOM 1096 N N . LEU A 1 134 ? -12.172 -4.178 7.730 1.00 95.75 134 LEU A N 1
ATOM 1097 C CA . LEU A 1 134 ? -11.075 -3.303 8.128 1.00 95.75 134 LEU A CA 1
ATOM 1098 C C . LEU A 1 134 ? -9.778 -3.772 7.465 1.00 95.75 134 LEU A C 1
ATOM 1100 O O . LEU A 1 134 ? -9.329 -4.896 7.665 1.00 95.75 134 LEU A O 1
ATOM 1104 N N . TRP A 1 135 ? -9.161 -2.894 6.684 1.00 96.75 135 TRP A N 1
ATOM 1105 C CA . TRP A 1 135 ? -7.951 -3.193 5.930 1.00 96.75 135 TRP A CA 1
ATOM 1106 C C . TRP A 1 135 ? -6.740 -2.557 6.610 1.00 96.75 135 TRP A C 1
ATOM 1108 O O . TRP A 1 135 ? -6.625 -1.330 6.630 1.00 96.75 135 TRP A O 1
ATOM 1118 N N . LEU A 1 136 ? -5.851 -3.390 7.154 1.00 95.31 136 LEU A N 1
ATOM 1119 C CA . LEU A 1 136 ? -4.686 -2.989 7.951 1.00 95.31 136 LEU A CA 1
ATOM 1120 C C . LEU A 1 136 ? -3.403 -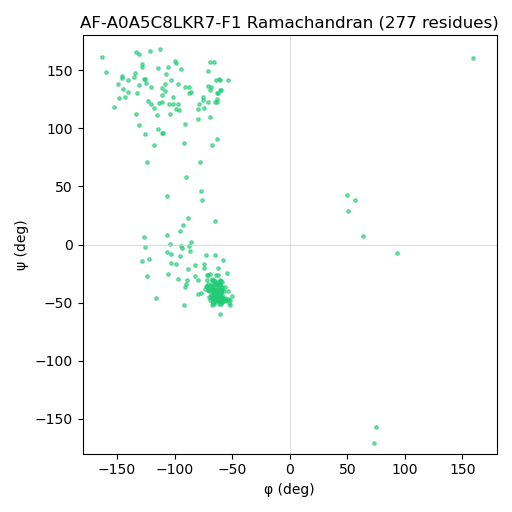3.363 7.210 1.00 95.31 136 LEU A C 1
ATOM 1122 O O . LEU A 1 136 ? -3.019 -4.527 7.158 1.00 95.31 136 LEU A O 1
ATOM 1126 N N . GLY A 1 137 ? -2.801 -2.385 6.544 1.00 95.31 137 GLY A N 1
ATOM 1127 C CA . GLY A 1 137 ? -1.756 -2.616 5.559 1.00 95.31 137 GLY A CA 1
ATOM 1128 C C . GLY A 1 137 ? -0.335 -2.526 6.087 1.00 95.31 137 GLY A C 1
ATOM 1129 O O . GLY A 1 137 ? -0.058 -1.744 6.988 1.00 95.31 137 GLY A O 1
ATOM 1130 N N . GLU A 1 138 ? 0.561 -3.270 5.444 1.00 94.94 138 GLU A N 1
ATOM 1131 C CA . GLU A 1 138 ? 1.998 -3.310 5.727 1.00 94.94 138 GLU A CA 1
ATOM 1132 C C . GLU A 1 138 ? 2.807 -3.153 4.441 1.00 94.94 138 GLU A C 1
ATOM 1134 O O . GLU A 1 138 ? 2.498 -3.778 3.422 1.00 94.94 138 GLU A O 1
ATOM 1139 N N . VAL A 1 139 ? 3.874 -2.349 4.461 1.00 95.19 139 VAL A N 1
ATOM 1140 C CA . VAL A 1 139 ? 4.756 -2.183 3.301 1.00 95.19 139 VAL A CA 1
ATOM 1141 C C . VAL A 1 139 ? 6.221 -2.443 3.626 1.00 95.19 139 VAL A C 1
ATOM 1143 O O . VAL A 1 139 ? 6.769 -2.034 4.650 1.00 95.19 139 VAL A O 1
ATOM 1146 N N . LYS A 1 140 ? 6.918 -3.066 2.672 1.00 95.88 140 LYS A N 1
ATOM 1147 C CA . LYS A 1 140 ? 8.381 -3.062 2.596 1.00 95.88 140 LYS A CA 1
ATOM 1148 C C . LYS A 1 140 ? 8.826 -2.568 1.227 1.00 95.88 140 LYS A C 1
ATOM 1150 O O . LYS A 1 140 ? 8.950 -3.323 0.262 1.00 95.88 140 LYS A O 1
ATOM 1155 N N . PHE A 1 141 ? 9.103 -1.264 1.164 1.00 94.88 141 PHE A N 1
ATOM 1156 C CA . PHE A 1 141 ? 9.623 -0.597 -0.031 1.00 94.88 141 PHE A CA 1
ATOM 1157 C C . PHE A 1 141 ? 11.126 -0.860 -0.194 1.00 94.88 141 PHE A C 1
ATOM 1159 O O . PHE A 1 141 ? 11.965 -0.014 0.132 1.00 94.88 141 PHE A O 1
ATOM 1166 N N . TYR A 1 142 ? 11.507 -2.087 -0.542 1.00 95.62 142 TYR A N 1
ATOM 1167 C CA . TYR A 1 142 ? 12.887 -2.584 -0.509 1.00 95.62 142 TYR A CA 1
ATOM 1168 C C . TYR A 1 142 ? 13.411 -2.847 -1.930 1.00 95.62 142 TYR A C 1
ATOM 1170 O O . TYR A 1 142 ? 12.674 -2.784 -2.910 1.00 95.62 142 TYR A O 1
ATOM 1178 N N . SER A 1 143 ? 14.723 -3.062 -2.063 1.00 96.56 143 SER A N 1
ATOM 1179 C CA . SER A 1 143 ? 15.344 -3.523 -3.317 1.00 96.56 143 SER A CA 1
ATOM 1180 C C . SER A 1 143 ? 15.601 -5.033 -3.318 1.00 96.56 143 SER A C 1
ATOM 1182 O O . SER A 1 143 ? 15.798 -5.614 -4.377 1.00 96.56 143 SER A O 1
ATOM 1184 N N . ASN A 1 144 ? 15.583 -5.684 -2.151 1.00 97.81 144 ASN A N 1
ATOM 1185 C CA . ASN A 1 144 ? 15.823 -7.115 -2.001 1.00 97.81 144 ASN A CA 1
ATOM 1186 C C . ASN A 1 144 ? 14.603 -7.787 -1.362 1.00 97.81 144 ASN A C 1
ATOM 1188 O O . ASN A 1 144 ? 14.225 -7.446 -0.239 1.00 97.81 144 ASN A O 1
ATOM 1192 N N . ILE A 1 145 ? 14.024 -8.757 -2.071 1.00 98.12 145 ILE A N 1
ATOM 1193 C CA . ILE A 1 145 ? 12.792 -9.429 -1.652 1.00 98.12 145 ILE A CA 1
ATOM 1194 C C . ILE A 1 145 ? 12.973 -10.283 -0.394 1.00 98.12 145 ILE A C 1
ATOM 1196 O O . ILE A 1 145 ? 12.096 -10.313 0.460 1.00 98.12 145 ILE A O 1
ATOM 1200 N N . SER A 1 146 ? 14.128 -10.926 -0.216 1.00 98.00 146 SER A N 1
ATOM 1201 C CA . SER A 1 146 ? 14.393 -11.751 0.967 1.00 98.00 146 SER A CA 1
ATOM 1202 C C . SER A 1 146 ? 14.452 -10.910 2.241 1.00 98.00 146 SER A C 1
ATOM 1204 O O . SER A 1 146 ? 13.924 -11.324 3.268 1.00 98.00 146 SER A O 1
ATOM 1206 N N . ASN A 1 147 ? 15.036 -9.710 2.170 1.00 98.00 147 ASN A N 1
ATOM 1207 C CA . ASN A 1 147 ? 14.996 -8.746 3.270 1.00 98.00 147 ASN A CA 1
ATOM 1208 C C . ASN A 1 147 ? 13.564 -8.256 3.530 1.00 98.00 147 ASN A C 1
ATOM 1210 O O . ASN A 1 147 ? 13.160 -8.177 4.682 1.00 98.00 147 ASN A O 1
ATOM 1214 N N . ALA A 1 148 ? 12.793 -7.977 2.472 1.00 97.38 148 ALA A N 1
ATOM 1215 C CA . ALA A 1 148 ? 11.402 -7.546 2.597 1.00 97.38 148 ALA A CA 1
ATOM 1216 C C . ALA A 1 148 ? 10.545 -8.603 3.318 1.00 97.38 148 ALA A C 1
ATOM 1218 O O . ALA A 1 148 ? 9.868 -8.278 4.285 1.00 97.38 148 ALA A O 1
ATOM 1219 N N . ILE A 1 149 ? 10.640 -9.876 2.914 1.00 98.38 149 ILE A N 1
ATOM 1220 C CA . ILE A 1 149 ? 9.938 -10.990 3.574 1.00 98.38 149 ILE A CA 1
ATOM 1221 C C . ILE A 1 149 ? 10.418 -11.163 5.019 1.00 98.38 149 ILE A C 1
ATOM 1223 O O . ILE A 1 149 ? 9.604 -11.326 5.926 1.00 98.38 149 ILE A O 1
ATOM 1227 N N . ARG A 1 150 ? 11.740 -11.133 5.248 1.00 97.56 150 ARG A N 1
ATOM 1228 C CA . ARG A 1 150 ? 12.322 -11.300 6.588 1.00 97.56 150 ARG A CA 1
ATOM 1229 C C . ARG A 1 150 ? 11.788 -10.264 7.569 1.00 97.56 150 ARG A C 1
ATOM 1231 O O . ARG A 1 150 ? 11.558 -10.628 8.715 1.00 97.56 150 ARG A O 1
ATOM 1238 N N . ASP A 1 151 ? 11.626 -9.023 7.124 1.00 96.12 151 ASP A N 1
ATOM 1239 C CA . ASP A 1 151 ? 11.274 -7.913 8.004 1.00 96.12 151 ASP A CA 1
ATOM 1240 C C . ASP A 1 151 ? 9.745 -7.751 8.123 1.00 96.12 151 ASP A C 1
ATOM 1242 O O . ASP A 1 151 ? 9.262 -7.460 9.209 1.00 96.12 151 ASP A O 1
ATOM 1246 N N . VAL A 1 152 ? 8.964 -8.019 7.064 1.00 96.00 152 VAL A N 1
ATOM 1247 C CA . VAL A 1 152 ? 7.491 -7.893 7.111 1.00 96.00 152 VAL A CA 1
ATOM 1248 C C . VAL A 1 152 ? 6.808 -8.988 7.925 1.00 96.00 152 VAL A C 1
ATOM 1250 O O . VAL A 1 152 ? 5.799 -8.733 8.568 1.00 96.00 152 VAL A O 1
ATOM 1253 N N . VAL A 1 153 ? 7.320 -10.221 7.894 1.00 96.06 153 VAL A N 1
ATOM 1254 C CA . VAL A 1 153 ? 6.626 -11.354 8.520 1.00 96.06 153 VAL A CA 1
ATOM 1255 C C . VAL A 1 153 ? 6.574 -11.232 10.049 1.00 96.06 153 VAL A C 1
ATOM 1257 O O . VAL A 1 153 ? 5.493 -11.424 10.604 1.00 96.06 153 VAL A O 1
ATOM 1260 N N . PRO A 1 154 ? 7.681 -10.917 10.752 1.00 94.06 154 PRO A N 1
ATOM 1261 C CA . PRO A 1 154 ? 7.630 -10.628 12.181 1.00 94.06 154 PRO A CA 1
ATOM 1262 C C . PRO A 1 154 ? 6.718 -9.444 12.495 1.00 94.06 154 PRO A C 1
ATOM 1264 O O . PRO A 1 154 ? 5.949 -9.523 13.438 1.00 94.06 154 PRO A O 1
ATOM 1267 N N . GLU A 1 155 ? 6.745 -8.395 11.673 1.00 92.06 155 GLU A N 1
ATOM 1268 C CA . GLU A 1 155 ? 5.929 -7.196 11.879 1.00 92.06 155 GLU A CA 1
ATOM 1269 C C . GLU A 1 155 ? 4.430 -7.482 11.778 1.00 92.06 155 GLU A C 1
ATOM 1271 O O . GLU A 1 155 ? 3.678 -7.060 12.647 1.00 92.06 155 GLU A O 1
ATOM 1276 N N . ILE A 1 156 ? 4.002 -8.289 10.801 1.00 92.75 156 ILE A N 1
ATOM 1277 C CA . ILE A 1 156 ? 2.616 -8.767 10.721 1.00 92.75 156 ILE A CA 1
ATOM 1278 C C . ILE A 1 156 ? 2.242 -9.519 12.003 1.00 92.75 156 ILE A C 1
ATOM 1280 O O . ILE A 1 156 ? 1.189 -9.261 12.570 1.00 92.75 156 ILE A O 1
ATOM 1284 N N . LYS A 1 157 ? 3.094 -10.430 12.490 1.00 91.75 157 LYS A N 1
ATOM 1285 C CA . LYS A 1 157 ? 2.808 -11.197 13.715 1.00 91.75 157 LYS A CA 1
ATOM 1286 C C . LYS A 1 157 ? 2.709 -10.288 14.939 1.00 91.75 157 LYS A C 1
ATOM 1288 O O . LYS A 1 157 ? 1.727 -10.367 15.667 1.00 91.75 157 LYS A O 1
ATOM 1293 N N . ASP A 1 158 ? 3.670 -9.385 15.107 1.00 90.25 158 ASP A N 1
ATOM 1294 C CA . ASP A 1 158 ? 3.703 -8.421 16.206 1.00 90.25 158 ASP A CA 1
ATOM 1295 C C . ASP A 1 158 ? 2.482 -7.490 16.174 1.00 90.25 158 ASP A C 1
ATOM 1297 O O . ASP A 1 158 ? 1.900 -7.185 17.215 1.00 90.25 158 ASP A O 1
ATOM 1301 N N . HIS A 1 159 ? 2.064 -7.046 14.985 1.00 87.75 159 HIS A N 1
ATOM 1302 C CA . HIS A 1 159 ? 0.920 -6.152 14.826 1.00 87.75 159 HIS A CA 1
ATOM 1303 C C . HIS A 1 159 ? -0.430 -6.847 15.016 1.00 87.75 159 HIS A C 1
ATOM 1305 O O . HIS A 1 159 ? -1.432 -6.170 15.240 1.00 87.75 159 HIS A O 1
ATOM 1311 N N . LEU A 1 160 ? -0.469 -8.177 14.953 1.00 85.00 160 LEU A N 1
ATOM 1312 C CA . LEU A 1 160 ? -1.669 -8.973 15.207 1.00 85.00 160 LEU A CA 1
ATOM 1313 C C . LEU A 1 160 ? -1.782 -9.442 16.662 1.00 85.00 160 LEU A C 1
ATOM 1315 O O . LEU A 1 160 ? -2.802 -10.015 17.039 1.00 85.00 160 LEU A O 1
ATOM 1319 N N . GLU A 1 161 ? -0.789 -9.156 17.506 1.00 89.06 161 GLU A N 1
ATOM 1320 C CA . GLU A 1 161 ? -0.889 -9.397 18.942 1.00 89.06 161 GLU A CA 1
ATOM 1321 C C . GLU A 1 161 ? -2.051 -8.597 19.553 1.00 89.06 161 GLU A C 1
ATOM 1323 O O . GLU A 1 161 ? -2.184 -7.386 19.353 1.00 89.06 161 GLU A O 1
ATOM 1328 N N . ASN A 1 162 ? -2.873 -9.261 20.371 1.00 88.62 162 ASN A N 1
ATOM 1329 C CA . ASN A 1 162 ? -4.128 -8.713 20.904 1.00 88.62 162 ASN A CA 1
ATOM 1330 C C . ASN A 1 162 ? -3.972 -7.325 21.544 1.00 88.62 162 ASN A C 1
ATOM 1332 O O . ASN A 1 162 ? -4.780 -6.425 21.313 1.00 88.62 162 ASN A O 1
ATOM 1336 N N . ASN A 1 163 ? -2.925 -7.136 22.352 1.00 87.88 163 ASN A N 1
ATOM 1337 C CA . ASN A 1 163 ? -2.673 -5.862 23.027 1.00 87.88 163 ASN A CA 1
ATOM 1338 C C . ASN A 1 163 ? -2.264 -4.760 22.044 1.00 87.88 163 ASN A C 1
ATOM 1340 O O . ASN A 1 163 ? -2.640 -3.604 22.235 1.00 87.88 163 ASN A O 1
ATOM 1344 N N . TYR A 1 164 ? -1.504 -5.110 21.004 1.00 87.50 164 TYR A N 1
ATOM 1345 C CA . TYR A 1 164 ? -1.112 -4.164 19.969 1.00 87.50 164 TYR A CA 1
ATOM 1346 C C . TYR A 1 164 ? -2.340 -3.704 19.183 1.00 87.50 164 TYR A C 1
ATOM 1348 O O . TYR A 1 164 ? -2.606 -2.506 19.125 1.00 87.50 164 TYR A O 1
ATOM 1356 N N . LEU A 1 165 ? -3.154 -4.648 18.697 1.00 88.69 165 LEU A N 1
ATOM 1357 C CA . LEU A 1 165 ? -4.387 -4.343 17.968 1.00 88.69 165 LEU A CA 1
ATOM 1358 C C . LEU A 1 165 ? -5.339 -3.462 18.772 1.00 88.69 165 LEU A C 1
ATOM 1360 O O . LEU A 1 165 ? -5.840 -2.465 18.258 1.00 88.69 165 LEU A O 1
ATOM 1364 N N . ARG A 1 166 ? -5.563 -3.776 20.054 1.00 90.25 166 ARG A N 1
ATOM 1365 C CA . ARG A 1 166 ? -6.437 -2.962 20.913 1.00 90.25 166 ARG A CA 1
ATOM 1366 C C . ARG A 1 166 ? -5.930 -1.527 21.058 1.00 90.25 166 ARG A C 1
ATOM 1368 O O . ARG A 1 166 ? -6.734 -0.598 20.995 1.00 90.25 166 ARG A O 1
ATOM 1375 N N . ASN A 1 167 ? -4.621 -1.334 21.211 1.00 88.31 167 ASN A N 1
ATOM 1376 C CA . ASN A 1 167 ? -4.032 0.005 21.264 1.00 88.31 167 ASN A CA 1
ATOM 1377 C C . ASN A 1 167 ? -4.180 0.743 19.925 1.00 88.31 167 ASN A C 1
ATOM 1379 O O . ASN A 1 167 ? -4.559 1.917 19.911 1.00 88.31 167 ASN A O 1
ATOM 1383 N N . GLU A 1 168 ? -3.962 0.049 18.807 1.00 87.94 168 GLU A N 1
ATOM 1384 C CA . GLU A 1 168 ? -4.149 0.618 17.472 1.00 87.94 168 GLU A CA 1
ATOM 1385 C C . GLU A 1 168 ? -5.609 1.005 17.209 1.00 87.94 168 GLU A C 1
ATOM 1387 O O . GLU A 1 168 ? -5.873 2.080 16.676 1.00 87.94 168 GLU A O 1
ATOM 1392 N N . PHE A 1 169 ? -6.587 0.214 17.652 1.00 91.19 169 PHE A N 1
ATOM 1393 C CA . PHE A 1 169 ? -8.009 0.543 17.507 1.00 91.19 169 PHE A CA 1
ATOM 1394 C C . PHE A 1 169 ? -8.418 1.800 18.277 1.00 91.19 169 PHE A C 1
ATOM 1396 O O . PHE A 1 169 ? -9.216 2.600 17.776 1.00 91.19 169 PHE A O 1
ATOM 1403 N N . ILE A 1 170 ? -7.833 2.033 19.456 1.00 88.44 170 ILE A N 1
ATOM 1404 C CA . ILE A 1 170 ? -8.013 3.288 20.198 1.00 88.44 170 ILE A CA 1
ATOM 1405 C C . ILE A 1 170 ? -7.434 4.456 19.388 1.00 88.44 170 ILE A C 1
ATOM 1407 O O . ILE A 1 170 ? -8.088 5.491 19.227 1.00 88.44 170 ILE A O 1
ATOM 1411 N N . ALA A 1 171 ? -6.230 4.289 18.833 1.00 87.12 171 ALA A N 1
ATOM 1412 C CA . ALA A 1 171 ? -5.593 5.311 18.009 1.00 87.12 171 ALA A CA 1
ATOM 1413 C C . ALA A 1 171 ? -6.407 5.623 16.743 1.00 87.12 171 ALA A C 1
ATOM 1415 O O . ALA A 1 171 ? -6.594 6.797 16.418 1.00 87.12 171 ALA A O 1
ATOM 1416 N N . ILE A 1 172 ? -6.934 4.600 16.062 1.00 89.69 172 ILE A N 1
ATOM 1417 C CA . ILE A 1 172 ? -7.815 4.744 14.899 1.00 89.69 172 ILE A CA 1
ATOM 1418 C C . ILE A 1 172 ? -9.083 5.498 15.307 1.00 89.69 172 ILE A C 1
ATOM 1420 O O . ILE A 1 172 ? -9.393 6.523 14.706 1.00 89.69 172 ILE A O 1
ATOM 1424 N N . THR A 1 173 ? -9.765 5.075 16.375 1.00 90.19 173 THR A N 1
ATOM 1425 C CA . THR A 1 173 ? -11.008 5.703 16.863 1.00 90.19 173 THR A CA 1
ATOM 1426 C C . THR A 1 173 ? -10.860 7.207 17.103 1.00 90.19 173 THR A C 1
ATOM 1428 O O . THR A 1 173 ? -11.755 7.976 16.746 1.00 90.19 173 THR A O 1
ATOM 1431 N N . ASN A 1 174 ? -9.719 7.632 17.652 1.00 87.75 174 ASN A N 1
ATOM 1432 C CA . ASN A 1 174 ? -9.413 9.039 17.924 1.00 87.75 174 ASN A CA 1
ATOM 1433 C C . ASN A 1 174 ? -9.061 9.855 16.667 1.00 87.75 174 ASN A C 1
ATOM 1435 O O . ASN A 1 174 ? -9.109 11.085 16.698 1.00 87.75 174 ASN A O 1
ATOM 1439 N N . LYS A 1 175 ? -8.671 9.186 15.577 1.00 88.00 175 LYS A N 1
ATOM 1440 C CA . LYS A 1 175 ? -8.193 9.806 14.331 1.00 88.00 175 LYS A CA 1
ATOM 1441 C C . LYS A 1 175 ? -9.231 9.800 13.207 1.00 88.00 175 LYS A C 1
ATOM 1443 O O . LYS A 1 175 ? -9.051 10.542 12.240 1.00 88.00 175 LYS A O 1
ATOM 1448 N N . ILE A 1 176 ? -10.298 9.002 13.306 1.00 89.38 176 ILE A N 1
ATOM 1449 C CA . ILE A 1 176 ? -11.375 8.993 12.306 1.00 89.38 176 ILE A CA 1
ATOM 1450 C C . ILE A 1 176 ? -12.007 10.390 12.214 1.00 89.38 176 ILE A C 1
ATOM 1452 O O . ILE A 1 176 ? -12.337 11.014 13.221 1.00 89.38 176 ILE A O 1
ATOM 1456 N N . ASP A 1 177 ? -12.189 10.874 10.987 1.00 91.19 177 ASP A N 1
ATOM 1457 C CA . ASP A 1 177 ? -12.854 12.148 10.722 1.00 91.19 177 ASP A CA 1
ATOM 1458 C C . ASP A 1 177 ? -14.351 12.069 11.069 1.00 91.19 177 ASP A C 1
ATOM 1460 O O . ASP A 1 177 ? -15.041 11.117 10.709 1.00 91.19 177 ASP A O 1
ATOM 1464 N N . GLU A 1 178 ? -14.884 13.092 11.737 1.00 91.00 178 GLU A N 1
ATOM 1465 C CA . GLU A 1 178 ? -16.288 13.118 12.158 1.00 91.00 178 GLU A CA 1
ATOM 1466 C C . GLU A 1 178 ? -17.286 13.082 10.991 1.00 91.00 178 GLU A C 1
ATOM 1468 O O . GLU A 1 178 ? -18.403 12.593 11.177 1.00 91.00 178 GLU A O 1
ATOM 1473 N N . LYS A 1 179 ? -16.884 13.559 9.802 1.00 92.62 179 LYS A N 1
ATOM 1474 C CA . LYS A 1 179 ? -17.685 13.516 8.570 1.00 92.62 179 LYS A CA 1
ATOM 1475 C C . LYS A 1 179 ? -17.506 12.221 7.772 1.00 92.62 179 LYS A C 1
ATOM 1477 O O . LYS A 1 179 ? -18.131 12.088 6.724 1.00 92.62 179 LYS A O 1
ATOM 1482 N N . PHE A 1 180 ? -16.663 11.290 8.222 1.00 93.50 180 PHE A N 1
ATOM 1483 C CA . PHE A 1 180 ? -16.446 10.030 7.519 1.00 93.50 180 PHE A CA 1
ATOM 1484 C C . PHE A 1 180 ? -17.735 9.177 7.512 1.00 93.50 180 PHE A C 1
ATOM 1486 O O . PHE A 1 180 ? -18.234 8.844 8.590 1.00 93.50 180 PHE A O 1
ATOM 1493 N N . PRO A 1 181 ? -18.279 8.779 6.342 1.00 92.38 181 PRO A N 1
ATOM 1494 C CA . PRO A 1 181 ? -19.594 8.138 6.254 1.00 92.38 181 PRO A CA 1
ATOM 1495 C C . PRO A 1 181 ? -19.697 6.818 7.020 1.00 92.38 181 PRO A C 1
ATOM 1497 O O . PRO A 1 181 ? -20.742 6.503 7.583 1.00 92.38 181 PRO A O 1
ATOM 1500 N N . LEU A 1 182 ? -18.602 6.053 7.071 1.00 94.06 182 LEU A N 1
ATOM 1501 C CA . LEU A 1 182 ? -18.551 4.744 7.724 1.00 94.06 182 LEU A CA 1
ATOM 1502 C C . LEU A 1 182 ? -18.029 4.822 9.169 1.00 94.06 182 LEU A C 1
ATOM 1504 O O . LEU A 1 182 ? -17.760 3.785 9.771 1.00 94.06 182 LEU A O 1
ATOM 1508 N N . LYS A 1 183 ? -17.906 6.028 9.750 1.00 94.75 183 LYS A N 1
ATOM 1509 C CA . LYS A 1 183 ? -17.363 6.249 11.103 1.00 94.75 183 LYS A CA 1
ATOM 1510 C C . LYS A 1 183 ? -18.045 5.385 12.153 1.00 94.75 183 LYS A C 1
ATOM 1512 O O . LYS A 1 183 ? -17.355 4.711 12.908 1.00 94.75 183 LYS A O 1
ATOM 1517 N N . ASP A 1 184 ? -19.374 5.405 12.216 1.00 95.25 184 ASP A N 1
ATOM 1518 C CA . ASP A 1 184 ? -20.100 4.725 13.293 1.00 95.25 184 ASP A CA 1
ATOM 1519 C C . ASP A 1 184 ? -20.018 3.199 13.152 1.00 95.25 184 ASP A C 1
ATOM 1521 O O . ASP A 1 184 ? -19.855 2.497 14.149 1.00 95.25 184 ASP A O 1
ATOM 1525 N N . LYS A 1 185 ? -20.039 2.683 11.912 1.00 95.12 185 LYS A N 1
ATOM 1526 C CA . LYS A 1 185 ? -19.802 1.256 11.638 1.00 95.12 185 LYS A CA 1
ATOM 1527 C C . LYS A 1 185 ? -18.385 0.846 12.035 1.00 95.12 185 LYS A C 1
ATOM 1529 O O . LYS A 1 185 ? -18.220 -0.168 12.702 1.00 95.12 185 LYS A O 1
ATOM 1534 N N . LEU A 1 186 ? -17.385 1.652 11.675 1.00 95.12 186 LEU A N 1
ATOM 1535 C CA . LEU A 1 186 ? -15.988 1.389 12.007 1.00 95.12 186 LEU A CA 1
ATOM 1536 C C . LEU A 1 186 ? -15.751 1.435 13.519 1.00 95.12 186 LEU A C 1
ATOM 1538 O O . LEU A 1 186 ? -15.183 0.493 14.057 1.00 95.12 186 LEU A O 1
ATOM 1542 N N . LYS A 1 187 ? -16.235 2.474 14.216 1.00 95.00 187 LYS A N 1
ATOM 1543 C CA . LYS A 1 187 ? -16.127 2.593 15.681 1.00 95.00 187 LYS A CA 1
ATOM 1544 C C . LYS A 1 187 ? -16.791 1.418 16.396 1.00 95.00 187 LYS A C 1
ATOM 1546 O O . LYS A 1 187 ? -16.237 0.928 17.368 1.00 95.00 187 LYS A O 1
ATOM 1551 N N . LYS A 1 188 ? -17.938 0.944 15.896 1.00 95.00 188 LYS A N 1
ATOM 1552 C CA . LYS A 1 188 ? -18.608 -0.248 16.429 1.00 95.00 188 LYS A CA 1
ATOM 1553 C C . LYS A 1 188 ? -17.793 -1.524 16.196 1.00 95.00 188 LYS A C 1
ATOM 1555 O O . LYS A 1 188 ? -17.689 -2.341 17.104 1.00 95.00 188 LYS A O 1
ATOM 1560 N N . LEU A 1 189 ? -17.225 -1.697 14.999 1.00 94.88 189 LEU A N 1
ATOM 1561 C CA . LEU A 1 189 ? -16.398 -2.861 14.673 1.00 94.88 189 LEU A CA 1
ATOM 1562 C C . LEU A 1 189 ? -15.201 -2.960 15.626 1.00 94.88 189 LEU A C 1
ATOM 1564 O O . LEU A 1 189 ? -14.992 -4.002 16.230 1.00 94.88 189 LEU A O 1
ATOM 1568 N N . ILE A 1 190 ? -14.462 -1.866 15.815 1.00 93.81 190 ILE A N 1
ATOM 1569 C CA . ILE A 1 190 ? -13.232 -1.851 16.625 1.00 93.81 190 ILE A CA 1
ATOM 1570 C C . ILE A 1 190 ? -13.455 -1.462 18.096 1.00 93.81 190 ILE A C 1
ATOM 1572 O O . ILE A 1 190 ? -12.506 -1.095 18.794 1.00 93.81 190 ILE A O 1
ATOM 1576 N N . ASP A 1 191 ? -14.700 -1.525 18.571 1.00 94.62 191 ASP A N 1
ATOM 1577 C CA . ASP A 1 191 ? -15.058 -1.161 19.940 1.00 94.62 191 ASP A CA 1
ATOM 1578 C C . ASP A 1 191 ? -14.326 -2.062 20.965 1.00 94.62 191 ASP A C 1
ATOM 1580 O O . ASP A 1 191 ? -14.156 -3.267 20.727 1.00 94.62 191 ASP A O 1
ATOM 1584 N N . PRO A 1 192 ? -13.885 -1.525 22.122 1.00 92.44 192 PRO A N 1
ATOM 1585 C CA . PRO A 1 192 ? -13.227 -2.315 23.165 1.00 92.44 192 PRO A CA 1
ATOM 1586 C C . PRO A 1 192 ? -14.028 -3.534 23.646 1.00 92.44 192 PRO A C 1
ATOM 1588 O O . PRO A 1 192 ? -13.427 -4.489 24.138 1.00 92.44 192 PRO A O 1
ATOM 1591 N N . TYR A 1 193 ? -15.356 -3.512 23.506 1.00 92.94 193 TYR A N 1
ATOM 15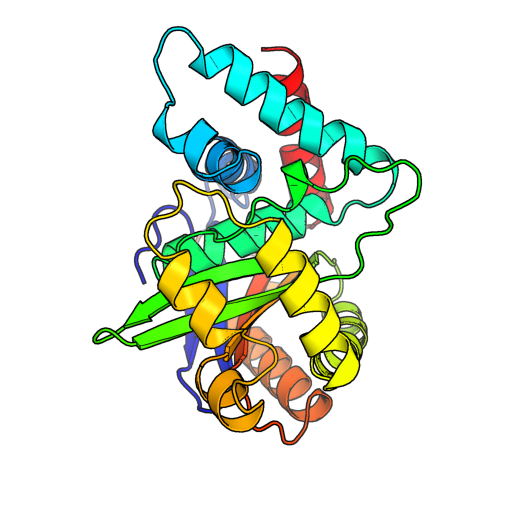92 C CA . TYR A 1 193 ? -16.256 -4.587 23.916 1.00 92.94 193 TYR A CA 1
ATOM 1593 C C . TYR A 1 193 ? -16.619 -5.567 22.790 1.00 92.94 193 TYR A C 1
ATOM 1595 O O . TYR A 1 193 ? -17.174 -6.626 23.084 1.00 92.94 193 TYR A O 1
ATOM 1603 N N . THR A 1 194 ? -16.285 -5.277 21.528 1.00 93.50 194 THR A N 1
ATOM 1604 C CA . THR A 1 194 ? -16.422 -6.244 20.424 1.00 93.50 194 THR A CA 1
ATOM 1605 C C . THR A 1 194 ? -15.370 -7.344 20.576 1.00 93.50 194 THR A C 1
ATOM 1607 O O . THR A 1 194 ? -14.212 -7.055 20.904 1.00 93.50 194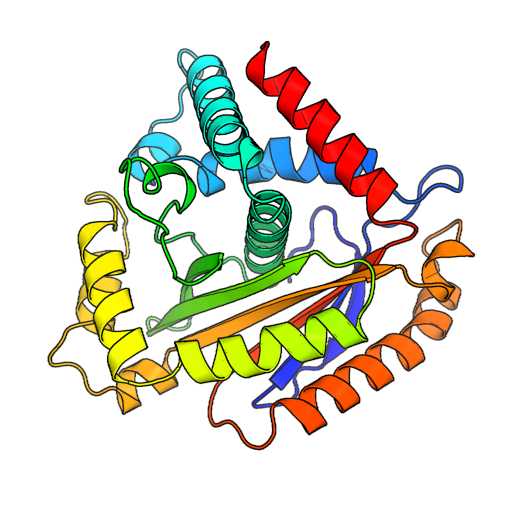 THR A O 1
ATOM 1610 N N . SER A 1 195 ? -15.749 -8.614 20.376 1.00 93.50 195 SER A N 1
ATOM 1611 C CA . SER A 1 195 ? -14.805 -9.739 20.470 1.00 93.50 195 SER A CA 1
ATOM 1612 C C . SER A 1 195 ? -13.685 -9.586 19.442 1.00 93.50 195 SER A C 1
ATOM 1614 O O . SER A 1 195 ? -13.936 -9.185 18.306 1.00 93.50 195 SER A O 1
ATOM 1616 N N . LEU A 1 196 ? -12.454 -9.947 19.816 1.00 89.81 196 LEU A N 1
ATOM 1617 C CA . LEU A 1 196 ? -11.362 -9.985 18.844 1.00 89.81 196 LEU A CA 1
ATOM 1618 C C . LEU A 1 196 ? -11.634 -11.010 17.742 1.00 89.81 196 LEU A C 1
ATOM 1620 O O . LEU A 1 196 ? -11.279 -10.731 16.609 1.00 89.81 196 LEU A O 1
ATOM 1624 N N . ASP A 1 197 ? -12.326 -12.116 18.025 1.00 90.69 197 ASP A N 1
ATOM 1625 C CA . ASP A 1 197 ? -12.680 -13.111 17.002 1.00 90.69 197 ASP A CA 1
ATOM 1626 C C . ASP A 1 197 ? -13.584 -12.507 15.910 1.00 90.69 197 ASP A C 1
ATOM 1628 O O . ASP A 1 197 ? -13.369 -12.713 14.716 1.00 90.69 197 ASP A O 1
ATOM 1632 N N . GLU A 1 198 ? -14.570 -11.694 16.315 1.00 91.12 198 GLU A N 1
ATOM 1633 C CA . GLU A 1 198 ? -15.447 -10.965 15.389 1.00 91.12 198 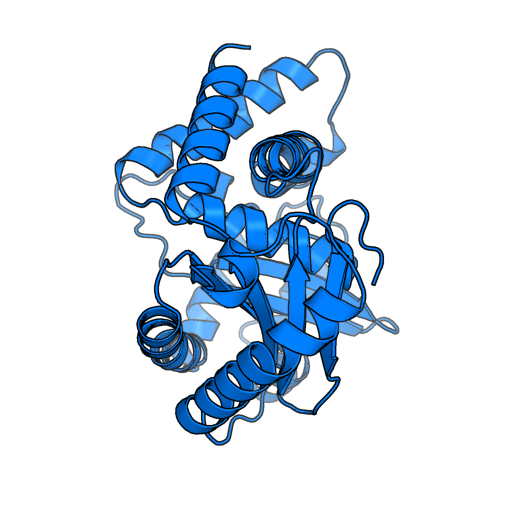GLU A CA 1
ATOM 1634 C C . GLU A 1 198 ? -14.641 -9.948 14.570 1.00 91.12 198 GLU A C 1
ATOM 1636 O O . GLU A 1 198 ? -14.781 -9.873 13.348 1.00 91.12 198 GLU A O 1
ATOM 1641 N N . ILE A 1 199 ? -13.735 -9.221 15.227 1.00 90.56 199 ILE A N 1
ATOM 1642 C CA . ILE A 1 199 ? -12.860 -8.251 14.568 1.00 90.56 199 ILE A CA 1
ATOM 1643 C C . ILE A 1 199 ? -11.930 -8.938 13.559 1.00 90.56 199 ILE A C 1
ATOM 1645 O O . ILE A 1 199 ? -11.865 -8.498 12.415 1.00 90.56 199 ILE A O 1
ATOM 1649 N N . PHE A 1 200 ? -11.250 -10.023 13.941 1.00 90.56 200 PHE A N 1
ATOM 1650 C CA . PHE A 1 200 ? -10.331 -10.770 13.078 1.00 90.56 200 PHE A CA 1
ATOM 1651 C C . PHE A 1 200 ? -11.031 -11.312 11.834 1.00 90.56 200 PHE A C 1
ATOM 1653 O O . PHE A 1 200 ? -10.491 -11.183 10.738 1.00 90.56 200 PHE A O 1
ATOM 1660 N N . SER A 1 201 ? -12.267 -11.808 11.971 1.00 90.75 201 SER A N 1
ATOM 1661 C CA . SER A 1 201 ? -13.070 -12.256 10.823 1.00 90.75 201 SER A CA 1
ATOM 1662 C C . SER A 1 201 ? -13.394 -11.139 9.818 1.00 90.75 201 SER A C 1
ATOM 1664 O O . SER A 1 201 ? -13.695 -11.415 8.659 1.00 90.75 201 SER A O 1
ATOM 1666 N N . SER A 1 202 ? -13.296 -9.879 10.253 1.00 92.50 202 SER A N 1
ATOM 1667 C CA . SER A 1 202 ? -13.529 -8.683 9.440 1.00 92.50 202 SER A CA 1
ATOM 1668 C C . SER A 1 202 ? -12.232 -7.975 9.026 1.00 92.50 202 SER A C 1
ATOM 1670 O O . SER A 1 202 ? -12.294 -6.943 8.357 1.00 92.50 202 SER A O 1
ATOM 1672 N N . ILE A 1 203 ? -11.053 -8.476 9.416 1.00 93.38 203 ILE A N 1
ATOM 1673 C CA . ILE A 1 203 ? -9.766 -7.877 9.049 1.00 93.38 203 ILE A CA 1
ATOM 1674 C C . ILE A 1 203 ? -9.234 -8.497 7.756 1.00 93.38 203 ILE A C 1
ATOM 1676 O O . ILE A 1 203 ? -9.204 -9.712 7.576 1.00 93.38 203 ILE A O 1
ATOM 1680 N N . SER A 1 204 ? -8.742 -7.635 6.869 1.00 95.06 204 SER A N 1
ATOM 1681 C CA . SER A 1 204 ? -7.902 -8.011 5.732 1.00 95.06 204 SER A CA 1
ATOM 1682 C C . SER A 1 204 ? -6.550 -7.303 5.837 1.00 95.06 204 SER A C 1
ATOM 1684 O O . SER A 1 204 ? -6.490 -6.107 6.121 1.00 95.06 204 SER A O 1
ATOM 1686 N N . VAL A 1 205 ? -5.451 -8.014 5.591 1.00 96.19 205 VAL A N 1
ATOM 1687 C CA . VAL A 1 205 ? -4.087 -7.468 5.696 1.00 96.19 205 VAL A CA 1
ATOM 1688 C C . VAL A 1 205 ? -3.465 -7.362 4.307 1.00 96.19 205 VAL A C 1
ATOM 1690 O O . VAL A 1 205 ? -2.948 -8.350 3.775 1.00 96.19 205 VAL A O 1
ATOM 1693 N N . PRO A 1 206 ? -3.526 -6.184 3.662 1.00 97.44 206 PRO A N 1
ATOM 1694 C CA . PRO A 1 206 ? -2.802 -5.954 2.426 1.00 97.44 206 PRO A CA 1
ATOM 1695 C C . PRO A 1 206 ? -1.308 -5.743 2.702 1.00 97.44 206 PRO A C 1
ATOM 1697 O O . PRO A 1 206 ? -0.918 -4.841 3.437 1.00 97.44 206 PRO A O 1
ATOM 1700 N N . VAL A 1 207 ? -0.456 -6.547 2.071 1.00 98.19 207 VAL A N 1
ATOM 1701 C CA . VAL A 1 207 ? 1.000 -6.505 2.260 1.00 98.19 207 VAL A CA 1
ATOM 1702 C C . VAL A 1 207 ? 1.668 -6.147 0.944 1.00 98.19 207 VAL A C 1
ATOM 1704 O O . VAL A 1 207 ? 1.566 -6.912 -0.006 1.00 98.19 207 VAL A O 1
ATOM 1707 N N . LEU A 1 208 ? 2.379 -5.024 0.863 1.00 98.56 208 LEU A N 1
ATOM 1708 C CA . LEU A 1 208 ? 3.142 -4.655 -0.333 1.00 98.56 208 LEU A CA 1
ATOM 1709 C C . LEU A 1 208 ? 4.631 -4.942 -0.156 1.00 98.56 208 LEU A C 1
ATOM 1711 O O . LEU A 1 208 ? 5.300 -4.336 0.682 1.00 98.56 208 LEU A O 1
ATOM 1715 N N . LEU A 1 209 ? 5.176 -5.782 -1.036 1.00 98.50 209 LEU A N 1
ATOM 1716 C CA . LEU A 1 209 ? 6.612 -6.003 -1.163 1.00 98.50 209 LEU A CA 1
ATOM 1717 C C . LEU A 1 209 ? 7.102 -5.492 -2.514 1.00 98.50 209 LEU A C 1
ATOM 1719 O O . LEU A 1 209 ? 6.672 -5.952 -3.576 1.00 98.50 209 LEU A O 1
ATOM 1723 N N . THR A 1 210 ? 8.051 -4.562 -2.473 1.00 97.94 210 THR A N 1
ATOM 1724 C CA . THR A 1 210 ? 8.775 -4.130 -3.670 1.00 97.94 210 THR A CA 1
ATOM 1725 C C . THR A 1 210 ? 10.184 -4.693 -3.655 1.00 97.94 210 THR A C 1
ATOM 1727 O O . THR A 1 210 ? 10.768 -4.916 -2.591 1.00 97.94 210 THR A O 1
ATOM 1730 N N . TYR A 1 211 ? 10.759 -4.887 -4.836 1.00 98.19 211 TYR A N 1
ATOM 1731 C CA . TYR A 1 211 ? 12.125 -5.375 -4.976 1.00 98.19 211 TYR A CA 1
ATOM 1732 C C . TYR A 1 211 ? 12.668 -5.109 -6.384 1.00 98.19 211 TYR A C 1
ATOM 1734 O O . TYR A 1 211 ? 11.904 -4.872 -7.317 1.00 98.19 211 TYR A O 1
ATOM 1742 N N . ASN A 1 212 ? 13.990 -5.153 -6.543 1.00 98.06 212 ASN A N 1
ATOM 1743 C CA . ASN A 1 212 ? 14.628 -5.136 -7.855 1.00 98.06 212 ASN A CA 1
ATOM 1744 C C . ASN A 1 212 ? 14.537 -6.540 -8.461 1.00 98.06 212 ASN A C 1
ATOM 1746 O O . ASN A 1 212 ? 15.049 -7.498 -7.878 1.00 98.06 212 ASN A O 1
ATOM 1750 N N . SER A 1 213 ? 13.903 -6.658 -9.623 1.00 97.94 213 SER A N 1
ATOM 1751 C CA . SER A 1 213 ? 13.739 -7.919 -10.343 1.00 97.94 213 SER A CA 1
ATOM 1752 C C . SER A 1 213 ? 14.690 -7.957 -11.534 1.00 97.94 213 SER A C 1
ATOM 1754 O O . SER A 1 213 ? 14.595 -7.122 -12.434 1.00 97.94 213 SER A O 1
ATOM 1756 N N . ASN A 1 214 ? 15.580 -8.954 -11.567 1.00 95.75 214 ASN A N 1
ATOM 1757 C CA . ASN A 1 214 ? 16.453 -9.184 -12.723 1.00 95.75 214 ASN A CA 1
ATOM 1758 C C . ASN A 1 214 ? 15.620 -9.439 -13.985 1.00 95.75 214 ASN A C 1
ATOM 1760 O O . ASN A 1 214 ? 15.900 -8.866 -15.030 1.00 95.75 214 ASN A O 1
ATOM 1764 N N . THR A 1 215 ? 14.537 -10.210 -13.858 1.00 96.44 215 THR A N 1
ATOM 1765 C CA . THR A 1 215 ? 13.617 -10.477 -14.965 1.00 96.44 215 THR A CA 1
ATOM 1766 C C . THR A 1 215 ? 12.990 -9.194 -15.496 1.00 96.44 215 THR A C 1
ATOM 1768 O O . THR A 1 215 ? 12.914 -9.008 -16.700 1.00 96.44 215 THR A O 1
ATOM 1771 N N . THR A 1 216 ? 12.565 -8.276 -14.624 1.00 96.31 216 THR A N 1
ATOM 1772 C CA . THR A 1 216 ? 11.971 -6.994 -15.050 1.00 96.31 216 THR A CA 1
ATOM 1773 C C . THR A 1 216 ? 13.010 -6.041 -15.642 1.00 96.31 216 THR A C 1
ATOM 1775 O O . THR A 1 216 ? 12.680 -5.248 -16.523 1.00 96.31 216 THR A O 1
ATOM 1778 N N . LYS A 1 217 ? 14.266 -6.121 -15.190 1.00 94.56 217 LYS A N 1
ATOM 1779 C CA . LYS A 1 217 ? 15.366 -5.270 -15.656 1.00 94.56 217 LYS A CA 1
ATOM 1780 C C . LYS A 1 217 ? 15.714 -5.478 -17.132 1.00 94.56 217 LYS A C 1
ATOM 1782 O O . LYS A 1 217 ? 16.048 -4.504 -17.803 1.00 94.56 217 LYS A O 1
ATOM 1787 N N . ASP A 1 218 ? 15.576 -6.704 -17.629 1.00 93.00 218 ASP A N 1
ATOM 1788 C CA . ASP A 1 218 ? 15.890 -7.072 -19.018 1.00 93.00 218 ASP A CA 1
ATOM 1789 C C . ASP A 1 218 ? 14.727 -6.819 -19.998 1.00 93.00 218 ASP A C 1
ATOM 1791 O O . ASP A 1 218 ? 14.820 -7.117 -21.192 1.00 93.00 218 ASP A O 1
ATOM 1795 N N . ILE A 1 219 ? 13.610 -6.271 -19.513 1.00 96.06 219 ILE A N 1
ATOM 1796 C CA . ILE A 1 219 ? 12.385 -6.085 -20.290 1.00 96.06 219 ILE A CA 1
ATOM 1797 C C . ILE A 1 219 ? 12.248 -4.628 -20.717 1.00 96.06 219 ILE A C 1
ATOM 1799 O O . ILE A 1 219 ? 12.556 -3.695 -19.983 1.00 96.06 219 ILE A O 1
ATOM 1803 N N . THR A 1 220 ? 11.761 -4.441 -21.940 1.00 95.75 220 THR A N 1
ATOM 1804 C CA . THR A 1 220 ? 11.603 -3.125 -22.580 1.00 95.75 220 THR A CA 1
ATOM 1805 C C . THR A 1 220 ? 10.161 -2.849 -23.007 1.00 95.75 220 THR A C 1
ATOM 1807 O O . THR A 1 220 ? 9.808 -1.722 -23.360 1.00 95.75 220 THR A O 1
ATOM 1810 N N . LYS A 1 221 ? 9.303 -3.876 -23.000 1.00 96.31 221 LYS A N 1
ATOM 1811 C CA . LYS A 1 221 ? 7.892 -3.813 -23.394 1.00 96.31 221 LYS A CA 1
ATOM 1812 C C . LYS A 1 221 ? 7.075 -4.762 -22.531 1.00 96.31 221 LYS A C 1
ATOM 1814 O O . LYS A 1 221 ? 7.522 -5.855 -22.210 1.00 96.31 221 LYS A O 1
ATOM 1819 N N . PHE A 1 222 ? 5.856 -4.355 -22.195 1.00 96.69 222 PHE A N 1
ATOM 1820 C CA . PHE A 1 222 ? 4.919 -5.229 -21.497 1.00 96.69 222 PHE A CA 1
ATOM 1821 C C . PHE A 1 222 ? 4.265 -6.182 -22.506 1.00 96.69 222 PHE A C 1
ATOM 1823 O O . PHE A 1 222 ? 3.453 -5.734 -23.316 1.00 96.69 222 PHE A O 1
ATOM 1830 N N . THR A 1 223 ? 4.642 -7.458 -22.471 1.00 97.25 223 THR A N 1
ATOM 1831 C CA . THR A 1 223 ? 4.179 -8.516 -23.383 1.00 97.25 223 THR A CA 1
ATOM 1832 C C . THR A 1 223 ? 3.799 -9.774 -22.604 1.00 97.25 223 THR A C 1
ATOM 1834 O O . THR A 1 223 ? 4.204 -9.930 -21.453 1.00 97.25 223 THR A O 1
ATOM 1837 N N . ASP A 1 224 ? 3.087 -10.700 -23.245 1.00 97.38 224 ASP A N 1
ATOM 1838 C CA . ASP A 1 224 ? 2.784 -12.007 -22.646 1.00 97.38 224 ASP A CA 1
ATOM 1839 C C . ASP A 1 224 ? 4.070 -12.795 -22.336 1.00 97.38 224 ASP A C 1
ATOM 1841 O O . ASP A 1 224 ? 4.186 -13.401 -21.279 1.00 97.38 224 ASP A O 1
ATOM 1845 N N . GLU A 1 225 ? 5.106 -12.665 -23.175 1.00 96.94 225 GLU A N 1
ATOM 1846 C CA . GLU A 1 225 ? 6.429 -13.254 -22.913 1.00 96.94 225 GLU A CA 1
ATOM 1847 C C . GLU A 1 225 ? 7.054 -12.737 -21.603 1.00 96.94 225 GLU A C 1
ATOM 1849 O O . GLU A 1 225 ? 7.713 -13.490 -20.886 1.00 96.94 225 GLU A O 1
ATOM 1854 N N . TYR A 1 226 ? 6.861 -11.457 -21.265 1.00 97.56 226 TYR A N 1
ATOM 1855 C CA . TYR A 1 226 ? 7.298 -10.934 -19.970 1.00 97.56 226 TYR A CA 1
ATOM 1856 C C . TYR A 1 226 ? 6.514 -11.573 -18.822 1.00 97.56 226 TYR A C 1
ATOM 1858 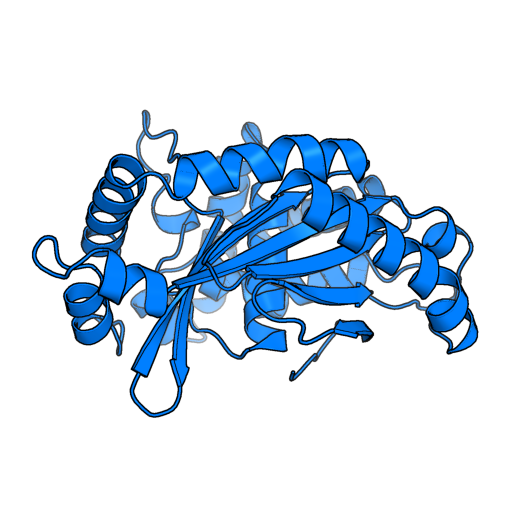O O . TYR A 1 226 ? 7.125 -11.984 -17.835 1.00 97.56 226 TYR A O 1
ATOM 1866 N N . ILE A 1 227 ? 5.188 -11.678 -18.959 1.00 98.12 227 ILE A N 1
ATOM 1867 C CA . ILE A 1 227 ? 4.319 -12.304 -17.954 1.00 98.12 227 ILE A CA 1
ATOM 1868 C C . ILE A 1 227 ? 4.759 -13.754 -17.696 1.00 98.12 227 ILE A C 1
ATOM 1870 O O . ILE A 1 227 ? 4.958 -14.138 -16.542 1.00 98.12 227 ILE A O 1
ATOM 1874 N N . ASP A 1 228 ? 5.010 -14.525 -18.754 1.00 97.81 228 ASP A N 1
ATOM 1875 C CA . ASP A 1 228 ? 5.472 -15.911 -18.648 1.00 97.81 228 ASP A CA 1
ATOM 1876 C C . ASP A 1 228 ? 6.850 -16.017 -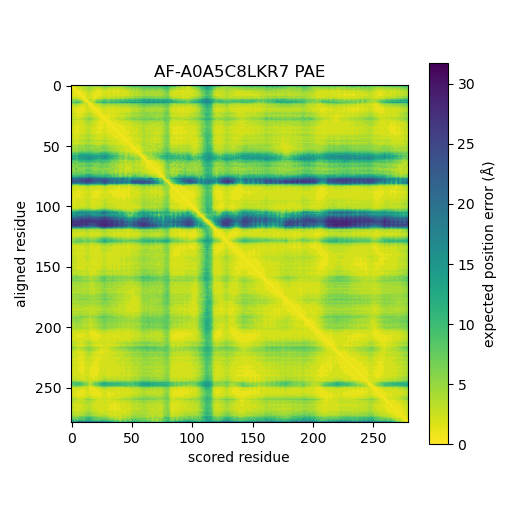17.975 1.00 97.81 228 ASP A C 1
ATOM 1878 O O . ASP A 1 228 ? 7.082 -16.919 -17.169 1.00 97.81 228 ASP A O 1
ATOM 1882 N N . LYS A 1 229 ? 7.764 -15.076 -18.253 1.00 97.75 229 LYS A N 1
ATOM 1883 C CA . LYS A 1 229 ? 9.102 -15.043 -17.637 1.00 97.75 229 LYS A CA 1
ATOM 1884 C C . LYS A 1 229 ? 9.079 -14.660 -16.159 1.00 97.75 229 LYS A C 1
ATOM 1886 O O . LYS A 1 229 ? 9.860 -15.212 -15.387 1.00 97.75 229 LYS A O 1
ATOM 1891 N N . ILE A 1 230 ? 8.235 -13.706 -15.758 1.00 98.31 230 ILE A N 1
ATOM 1892 C CA . ILE A 1 230 ? 8.198 -13.201 -14.374 1.00 98.31 230 ILE A CA 1
ATOM 1893 C C . ILE A 1 230 ? 7.371 -14.097 -13.452 1.00 98.31 230 ILE A C 1
ATOM 1895 O O . ILE A 1 230 ? 7.637 -14.153 -12.254 1.00 98.31 230 ILE A O 1
ATOM 1899 N N . LYS A 1 231 ? 6.388 -14.829 -13.982 1.00 98.25 231 LYS A N 1
ATOM 1900 C CA . LYS A 1 231 ? 5.486 -15.654 -13.175 1.00 98.25 231 LYS A CA 1
ATOM 1901 C C . LYS A 1 231 ? 6.212 -16.647 -12.241 1.00 98.25 231 LYS A C 1
ATOM 1903 O O . LYS A 1 231 ? 5.903 -16.612 -11.050 1.00 98.25 231 LYS A O 1
ATOM 1908 N N . PRO A 1 232 ? 7.214 -17.437 -12.685 1.00 98.31 232 PRO A N 1
ATOM 1909 C CA . PRO A 1 232 ? 7.950 -18.338 -11.791 1.00 98.31 232 PRO A CA 1
ATOM 1910 C C . PRO A 1 232 ? 8.687 -17.612 -10.656 1.00 98.31 232 PRO A C 1
ATOM 1912 O O . PRO A 1 232 ? 8.853 -18.153 -9.563 1.00 98.31 232 PRO A O 1
ATOM 1915 N N . GLU A 1 233 ? 9.140 -16.378 -10.902 1.00 98.25 233 GLU A N 1
ATOM 1916 C CA . GLU A 1 233 ? 9.767 -15.535 -9.882 1.00 98.25 233 GLU A CA 1
ATOM 1917 C C . GLU A 1 233 ? 8.748 -15.129 -8.809 1.00 98.25 233 GLU A C 1
ATOM 1919 O O . GLU A 1 233 ? 9.031 -15.266 -7.619 1.00 98.25 233 GLU A O 1
ATOM 1924 N N . LEU A 1 234 ? 7.551 -14.693 -9.221 1.00 98.50 234 LEU A N 1
ATOM 1925 C CA . LEU A 1 234 ? 6.462 -14.318 -8.313 1.00 98.50 234 LEU A CA 1
ATOM 1926 C C . LEU A 1 234 ? 5.974 -15.511 -7.484 1.00 98.50 234 LEU A C 1
ATOM 1928 O O . LEU A 1 234 ? 5.833 -15.388 -6.271 1.00 98.50 234 LEU A O 1
ATOM 1932 N N . GLU A 1 235 ? 5.778 -16.670 -8.115 1.00 98.06 235 GLU A N 1
ATOM 1933 C CA . GLU A 1 235 ? 5.366 -17.904 -7.433 1.00 98.06 235 GLU A CA 1
ATOM 1934 C C . GLU A 1 235 ? 6.397 -18.328 -6.383 1.00 98.06 235 GLU A C 1
ATOM 1936 O O . GLU A 1 235 ? 6.045 -18.601 -5.239 1.00 98.06 235 GLU A O 1
ATOM 1941 N N . LYS A 1 236 ? 7.692 -18.282 -6.716 1.00 98.31 236 LYS A N 1
ATOM 1942 C CA . LYS A 1 236 ? 8.759 -18.586 -5.754 1.00 98.31 236 LYS A CA 1
ATOM 1943 C C . LYS A 1 236 ? 8.754 -17.639 -4.550 1.00 98.31 236 LYS A C 1
ATOM 1945 O O . LYS A 1 236 ? 9.011 -18.069 -3.426 1.00 98.31 236 LYS A O 1
ATOM 1950 N N . ILE A 1 237 ? 8.516 -16.349 -4.779 1.00 98.50 237 ILE A N 1
ATOM 1951 C CA . ILE A 1 237 ? 8.423 -15.344 -3.712 1.00 98.50 237 ILE A CA 1
ATOM 1952 C C . ILE A 1 237 ? 7.201 -15.612 -2.835 1.00 98.50 237 ILE A C 1
ATOM 1954 O O . ILE A 1 237 ? 7.296 -15.514 -1.612 1.00 98.50 237 ILE A O 1
ATOM 1958 N N . PHE A 1 238 ? 6.077 -15.965 -3.452 1.00 98.00 238 PHE A N 1
ATOM 1959 C CA . PHE A 1 238 ? 4.843 -16.278 -2.754 1.00 98.00 238 PHE A CA 1
ATOM 1960 C C . PHE A 1 238 ? 4.981 -17.507 -1.855 1.00 98.00 238 PHE A C 1
ATOM 1962 O O . PHE A 1 238 ? 4.640 -17.423 -0.678 1.00 98.00 238 PHE A O 1
ATOM 1969 N N . GLU A 1 239 ? 5.568 -18.599 -2.352 1.00 97.56 239 GLU A N 1
ATOM 1970 C CA . GLU A 1 239 ? 5.859 -19.778 -1.526 1.00 97.56 239 GLU A CA 1
ATOM 1971 C C . GLU A 1 239 ? 6.809 -19.433 -0.372 1.00 97.56 239 GLU A C 1
ATOM 1973 O O . GLU A 1 239 ? 6.524 -19.751 0.777 1.00 97.56 239 GLU A O 1
ATOM 1978 N N . ALA A 1 240 ? 7.878 -18.668 -0.627 1.00 98.19 240 ALA A N 1
ATOM 1979 C CA . ALA A 1 240 ? 8.790 -18.238 0.434 1.00 98.19 240 ALA A CA 1
ATOM 1980 C C . ALA A 1 240 ? 8.104 -17.362 1.501 1.00 98.19 240 ALA A C 1
ATOM 1982 O O . ALA A 1 240 ? 8.472 -17.414 2.677 1.00 98.19 240 ALA A O 1
ATOM 1983 N N . PHE A 1 241 ? 7.125 -16.542 1.107 1.00 97.88 241 PHE A N 1
ATOM 1984 C CA . PHE A 1 241 ? 6.308 -15.768 2.037 1.00 97.88 241 PHE A CA 1
ATOM 1985 C C . PHE A 1 241 ? 5.388 -16.683 2.856 1.00 97.88 241 PHE A C 1
ATOM 1987 O O . PHE A 1 241 ? 5.384 -16.563 4.081 1.00 97.88 241 PHE A O 1
ATOM 1994 N N . LYS A 1 242 ? 4.679 -17.622 2.209 1.00 96.44 242 LYS A N 1
ATOM 1995 C CA . LYS A 1 242 ? 3.805 -18.614 2.863 1.00 96.44 242 LYS A CA 1
ATOM 1996 C C . LYS A 1 242 ? 4.568 -19.483 3.868 1.00 96.44 242 LYS A C 1
ATOM 1998 O O . LYS A 1 242 ? 4.149 -19.615 5.015 1.00 96.44 242 LYS A O 1
ATOM 2003 N N . ASP A 1 243 ? 5.740 -19.979 3.487 1.00 96.62 243 ASP A N 1
ATOM 2004 C CA . ASP A 1 243 ? 6.604 -20.768 4.368 1.00 96.62 243 ASP A CA 1
ATOM 2005 C C . ASP A 1 243 ? 7.034 -19.976 5.610 1.00 96.62 243 ASP A C 1
ATOM 2007 O O . ASP A 1 243 ? 7.149 -20.515 6.712 1.00 96.62 243 ASP A O 1
ATOM 2011 N N . LYS A 1 244 ? 7.301 -18.675 5.441 1.00 96.56 244 LYS A N 1
ATOM 2012 C CA . LYS A 1 244 ? 7.800 -17.818 6.519 1.00 96.56 244 LYS A CA 1
ATOM 2013 C C . LYS A 1 244 ? 6.686 -17.354 7.456 1.00 96.56 244 LYS A C 1
ATOM 2015 O O . LYS A 1 244 ? 6.903 -17.317 8.672 1.00 96.56 244 LYS A O 1
ATOM 2020 N N . ILE A 1 245 ? 5.531 -16.964 6.909 1.00 94.81 245 ILE A N 1
ATOM 2021 C CA . ILE A 1 245 ? 4.370 -16.538 7.701 1.00 94.81 245 ILE A CA 1
ATOM 2022 C C . ILE A 1 245 ? 3.820 -17.727 8.497 1.00 94.81 245 ILE A C 1
ATOM 2024 O O . ILE A 1 245 ? 3.576 -17.579 9.697 1.00 94.81 245 ILE A O 1
ATOM 2028 N N . GLY A 1 246 ? 3.811 -18.921 7.898 1.00 92.25 246 GLY A N 1
ATOM 2029 C CA . GLY A 1 246 ? 3.297 -20.139 8.507 1.00 92.25 246 GLY A CA 1
ATOM 2030 C C . GLY A 1 246 ? 1.771 -20.158 8.532 1.00 92.25 246 GLY A C 1
ATOM 2031 O O . GLY A 1 246 ? 1.118 -19.484 7.738 1.00 92.25 246 GLY A O 1
ATOM 2032 N N . ASP A 1 247 ? 1.213 -20.940 9.449 1.00 88.50 247 ASP A N 1
ATOM 2033 C CA . ASP A 1 247 ? -0.233 -21.020 9.634 1.00 88.50 247 ASP A CA 1
ATOM 2034 C C . ASP A 1 247 ? -0.759 -19.717 10.254 1.00 88.50 247 ASP A C 1
ATOM 2036 O O . ASP A 1 247 ? -0.280 -19.286 11.309 1.00 88.50 247 ASP A O 1
ATOM 2040 N N . ILE A 1 248 ? -1.694 -19.060 9.567 1.00 84.50 248 ILE A N 1
ATOM 2041 C CA . ILE A 1 248 ? -2.312 -17.813 10.015 1.00 84.50 248 ILE A CA 1
ATOM 2042 C C . ILE A 1 248 ? -3.789 -17.795 9.629 1.00 84.50 248 ILE A C 1
ATOM 2044 O O . ILE A 1 248 ? -4.143 -17.967 8.464 1.00 84.50 248 ILE A O 1
ATOM 2048 N N . ASP A 1 249 ? -4.648 -17.550 10.614 1.00 84.19 249 ASP A N 1
ATOM 2049 C CA . ASP A 1 249 ? -6.098 -17.461 10.427 1.00 84.19 249 ASP A CA 1
ATOM 2050 C C . ASP A 1 249 ? -6.516 -16.014 10.124 1.00 84.19 249 ASP A C 1
ATOM 2052 O O . ASP A 1 249 ? -7.240 -15.366 10.877 1.00 84.19 249 ASP A O 1
ATOM 2056 N N . LEU A 1 250 ? -5.944 -15.451 9.054 1.00 86.81 250 LEU A N 1
ATOM 2057 C CA . LEU A 1 250 ? -6.220 -14.080 8.638 1.00 86.81 250 LEU A CA 1
ATOM 2058 C C . LEU A 1 250 ? -6.095 -13.912 7.130 1.00 86.81 250 LEU A C 1
ATOM 2060 O O . LEU A 1 250 ? -5.140 -14.386 6.513 1.00 86.81 250 LEU A O 1
ATOM 2064 N N . LYS A 1 251 ? -7.033 -13.168 6.544 1.00 93.69 251 LYS A N 1
ATOM 2065 C CA . LYS A 1 251 ? -7.054 -12.871 5.112 1.00 93.69 251 LYS A CA 1
ATOM 2066 C C . LYS A 1 251 ? -5.905 -11.928 4.749 1.00 93.69 251 LYS A C 1
ATOM 2068 O O . LYS A 1 251 ? -5.929 -10.748 5.094 1.00 93.69 251 LYS A O 1
ATOM 2073 N N . ILE A 1 252 ? -4.905 -12.437 4.032 1.00 96.12 252 ILE A N 1
ATOM 2074 C CA . ILE A 1 252 ? -3.754 -11.655 3.562 1.00 96.12 252 ILE A CA 1
ATOM 2075 C C . ILE A 1 252 ? -3.850 -11.449 2.051 1.00 96.12 252 ILE A C 1
ATOM 2077 O O . ILE A 1 252 ? -4.019 -12.396 1.282 1.00 96.12 252 ILE A O 1
ATOM 2081 N N . HIS A 1 253 ? -3.655 -10.204 1.618 1.00 97.25 253 HIS A N 1
ATOM 2082 C CA . HIS A 1 253 ? -3.505 -9.845 0.211 1.00 97.25 253 HIS A CA 1
ATOM 2083 C C . HIS A 1 253 ? -2.058 -9.428 -0.057 1.00 97.25 253 HIS A C 1
ATOM 2085 O O . HIS A 1 253 ? -1.688 -8.275 0.165 1.00 97.25 253 HIS A O 1
ATOM 2091 N N . LEU A 1 254 ? -1.228 -10.358 -0.531 1.00 98.38 254 LEU A N 1
ATOM 2092 C CA . LEU A 1 254 ? 0.163 -10.075 -0.870 1.00 98.38 254 LEU A CA 1
ATOM 2093 C C . LEU A 1 254 ? 0.256 -9.402 -2.244 1.00 98.38 254 LEU A C 1
ATOM 2095 O O . LEU A 1 254 ? -0.047 -10.002 -3.271 1.00 98.38 254 LEU A O 1
ATOM 2099 N N . PHE A 1 255 ? 0.744 -8.171 -2.283 1.00 98.69 255 PHE A N 1
ATOM 2100 C CA . PHE A 1 255 ? 1.071 -7.449 -3.502 1.00 98.69 255 PHE A CA 1
ATOM 2101 C C . PHE A 1 255 ? 2.573 -7.488 -3.752 1.00 98.69 255 PHE A C 1
ATOM 2103 O O . PHE A 1 255 ? 3.374 -7.089 -2.903 1.00 98.69 255 PHE A O 1
ATOM 2110 N N . LEU A 1 256 ? 2.953 -7.928 -4.948 1.00 98.75 256 LEU A N 1
ATOM 2111 C CA . LEU A 1 256 ? 4.336 -7.930 -5.407 1.00 98.75 256 LEU A CA 1
ATOM 2112 C C . LEU A 1 256 ? 4.503 -6.898 -6.517 1.00 98.75 256 LEU A C 1
ATOM 2114 O O . LEU A 1 256 ? 3.836 -6.971 -7.550 1.00 98.75 256 LEU A O 1
ATOM 2118 N N . LEU A 1 257 ? 5.419 -5.954 -6.311 1.00 98.50 257 LEU A N 1
ATOM 2119 C CA . LEU A 1 257 ? 5.792 -4.956 -7.310 1.00 98.50 257 LEU A CA 1
ATOM 2120 C C . LEU A 1 257 ? 7.276 -5.130 -7.676 1.00 98.50 257 LEU A C 1
ATOM 2122 O O . LEU A 1 257 ? 8.139 -4.483 -7.066 1.00 98.50 257 LEU A O 1
ATOM 2126 N N . PRO A 1 258 ? 7.601 -6.015 -8.637 1.00 98.00 258 PRO A N 1
ATOM 2127 C CA . PRO A 1 258 ? 8.934 -6.069 -9.216 1.00 98.00 258 PRO A CA 1
ATOM 2128 C C . PRO A 1 258 ? 9.262 -4.755 -9.932 1.00 98.00 258 PRO A C 1
ATOM 2130 O O . PRO A 1 258 ? 8.497 -4.255 -10.758 1.00 98.00 258 PRO A O 1
ATOM 2133 N N . MET A 1 259 ? 10.431 -4.204 -9.631 1.00 96.38 259 MET A N 1
ATOM 2134 C CA . MET A 1 259 ? 10.939 -2.966 -10.216 1.00 96.38 259 MET A CA 1
ATOM 2135 C C . MET A 1 259 ? 12.183 -3.253 -11.051 1.00 96.38 259 MET A C 1
ATOM 2137 O O . MET A 1 259 ? 12.941 -4.174 -10.737 1.00 96.38 259 MET A O 1
ATOM 2141 N N . LYS A 1 260 ? 12.431 -2.422 -12.069 1.00 95.31 260 LYS A N 1
ATOM 2142 C CA . LYS A 1 260 ? 13.716 -2.405 -12.785 1.00 95.31 260 LYS A CA 1
ATOM 2143 C C . LYS A 1 260 ? 14.845 -2.049 -11.814 1.00 95.31 260 LYS A C 1
ATOM 2145 O O . LYS A 1 260 ? 15.725 -2.863 -11.557 1.00 95.31 260 LYS A O 1
ATOM 2150 N N . GLU A 1 261 ? 14.755 -0.870 -11.205 1.00 93.94 261 GLU A N 1
ATOM 2151 C CA . GLU A 1 261 ? 15.659 -0.411 -10.153 1.00 93.94 261 GLU A CA 1
ATOM 2152 C C . GLU A 1 261 ? 14.904 0.501 -9.173 1.00 93.94 261 GLU A C 1
ATOM 2154 O O . GLU A 1 261 ? 14.322 1.517 -9.556 1.00 93.94 261 GLU A O 1
ATOM 2159 N N . LYS A 1 262 ? 14.951 0.191 -7.874 1.00 94.25 262 LYS A N 1
ATOM 2160 C CA . LYS A 1 262 ? 14.309 0.997 -6.822 1.00 94.25 262 LYS A CA 1
ATOM 2161 C C . LYS A 1 262 ? 14.773 2.455 -6.837 1.00 94.25 262 LYS A C 1
ATOM 2163 O O . LYS A 1 262 ? 13.998 3.361 -6.517 1.00 94.25 262 LYS A O 1
ATOM 2168 N N . ILE A 1 263 ? 16.053 2.683 -7.136 1.00 93.62 263 ILE A N 1
ATOM 2169 C CA . ILE A 1 263 ? 16.653 4.017 -7.067 1.00 93.62 263 ILE A CA 1
ATOM 2170 C C . ILE A 1 263 ? 16.047 4.970 -8.104 1.00 93.62 263 ILE A C 1
ATOM 2172 O O . ILE A 1 263 ? 15.847 6.138 -7.790 1.00 93.62 263 ILE A O 1
ATOM 2176 N N . GLU A 1 264 ? 15.662 4.465 -9.279 1.00 94.44 264 GLU A N 1
ATOM 2177 C CA . GLU A 1 264 ? 15.018 5.250 -10.342 1.00 94.44 264 GLU A CA 1
ATOM 2178 C C . GLU A 1 264 ? 13.611 5.704 -9.931 1.00 94.44 264 GLU A C 1
ATOM 2180 O O . GLU A 1 264 ? 13.252 6.875 -10.096 1.00 94.44 264 GLU A O 1
ATOM 2185 N N . LEU A 1 265 ? 12.831 4.801 -9.320 1.00 95.12 265 LEU A N 1
ATOM 2186 C CA . LEU A 1 265 ? 11.518 5.149 -8.774 1.00 95.12 265 LEU A CA 1
ATOM 2187 C C . LEU A 1 265 ? 11.641 6.148 -7.627 1.00 95.12 265 LEU A C 1
ATOM 2189 O O . LEU A 1 265 ? 10.919 7.138 -7.604 1.00 95.12 265 LEU A O 1
ATOM 2193 N N . THR A 1 266 ? 12.580 5.917 -6.708 1.00 93.25 266 THR A N 1
ATOM 2194 C CA . THR A 1 266 ? 12.804 6.819 -5.568 1.00 93.25 266 THR A CA 1
ATOM 2195 C C . THR A 1 266 ? 13.151 8.224 -6.059 1.00 93.25 266 THR A C 1
ATOM 2197 O O . THR A 1 266 ? 12.513 9.182 -5.640 1.00 93.25 266 THR A O 1
ATOM 2200 N N . ALA A 1 267 ? 14.076 8.342 -7.018 1.00 93.50 267 ALA A N 1
ATOM 2201 C CA . ALA A 1 267 ? 14.447 9.628 -7.601 1.00 93.50 267 ALA A CA 1
ATOM 2202 C C . ALA A 1 267 ? 13.259 10.337 -8.275 1.00 93.50 267 ALA A C 1
ATOM 2204 O O . ALA A 1 267 ? 13.101 11.545 -8.131 1.00 93.50 267 ALA A O 1
ATOM 2205 N N . SER A 1 268 ? 12.392 9.591 -8.965 1.00 94.56 268 SER A N 1
ATOM 2206 C CA . SER A 1 268 ? 11.211 10.162 -9.634 1.00 94.56 268 SER A CA 1
ATOM 2207 C C . SER A 1 268 ? 10.136 10.621 -8.649 1.00 94.56 268 SER A C 1
ATOM 2209 O O . SER A 1 268 ? 9.431 11.596 -8.905 1.00 94.56 268 SER A O 1
ATOM 2211 N N . LEU A 1 269 ? 9.983 9.914 -7.529 1.00 92.88 269 LEU A N 1
ATOM 2212 C CA . LEU A 1 269 ? 9.085 10.306 -6.442 1.00 92.88 269 LEU A CA 1
ATOM 2213 C C . LEU A 1 269 ? 9.619 11.543 -5.710 1.00 92.88 269 LEU A C 1
ATOM 2215 O O . LEU A 1 269 ? 8.850 12.456 -5.421 1.00 92.88 269 LEU A O 1
ATOM 2219 N N . ASP A 1 270 ? 10.933 11.614 -5.484 1.00 90.31 270 ASP A N 1
ATOM 2220 C CA . ASP A 1 270 ? 11.602 12.776 -4.888 1.00 90.31 270 ASP A CA 1
ATOM 2221 C C . ASP A 1 270 ? 11.467 14.024 -5.763 1.00 90.31 270 ASP A C 1
ATOM 2223 O O . ASP A 1 270 ? 11.114 15.100 -5.278 1.00 90.31 270 ASP A O 1
ATOM 2227 N N . GLU A 1 271 ? 11.711 13.884 -7.067 1.00 91.56 271 GLU A N 1
ATOM 2228 C CA . GLU A 1 271 ? 11.535 14.964 -8.036 1.00 91.56 271 GLU A CA 1
ATOM 2229 C C . GLU A 1 271 ? 10.093 15.484 -8.012 1.00 91.56 271 GLU A C 1
ATOM 2231 O O . GLU A 1 271 ? 9.867 16.690 -7.884 1.00 91.56 271 GLU A O 1
ATOM 2236 N N . ARG A 1 272 ? 9.107 14.580 -8.038 1.00 89.81 272 ARG A N 1
ATOM 2237 C CA . ARG A 1 272 ? 7.689 14.956 -8.008 1.00 89.81 272 ARG A CA 1
ATOM 2238 C C . ARG A 1 272 ? 7.302 15.639 -6.700 1.00 89.81 272 ARG A C 1
ATOM 2240 O O . ARG A 1 272 ? 6.631 16.672 -6.728 1.00 89.81 272 ARG A O 1
ATOM 2247 N N . LEU A 1 273 ? 7.780 15.121 -5.570 1.00 87.62 273 LEU A N 1
ATOM 2248 C CA . LEU A 1 273 ? 7.565 15.714 -4.254 1.00 87.62 273 LEU A CA 1
ATOM 2249 C C . LEU A 1 273 ? 8.144 17.131 -4.167 1.00 87.62 273 LEU A C 1
ATOM 2251 O O . LEU A 1 273 ? 7.501 18.024 -3.611 1.00 87.62 273 LEU A O 1
ATOM 2255 N N . ASN A 1 274 ? 9.329 17.357 -4.736 1.00 86.00 274 ASN A N 1
ATOM 2256 C CA . ASN A 1 274 ? 9.955 18.676 -4.793 1.00 86.00 274 ASN A CA 1
ATOM 2257 C C . ASN A 1 274 ? 9.173 19.652 -5.678 1.00 86.00 274 ASN A C 1
ATOM 2259 O O . ASN A 1 274 ? 8.996 20.808 -5.293 1.00 86.00 274 ASN A O 1
ATOM 2263 N N . VAL A 1 275 ? 8.664 19.207 -6.832 1.00 86.12 275 VAL A N 1
ATOM 2264 C CA . VAL A 1 275 ? 7.801 20.038 -7.689 1.00 86.12 275 VAL A CA 1
ATOM 2265 C C . VAL A 1 275 ? 6.557 20.478 -6.918 1.00 86.12 275 VAL A C 1
ATOM 2267 O O . VAL A 1 275 ? 6.242 21.663 -6.879 1.00 86.12 275 VAL A O 1
ATOM 2270 N N . TRP A 1 276 ? 5.882 19.548 -6.244 1.00 80.69 276 TRP A N 1
ATOM 2271 C CA . TRP A 1 276 ? 4.599 19.821 -5.593 1.00 80.69 276 TRP A CA 1
ATOM 2272 C C . TRP A 1 276 ? 4.699 20.698 -4.344 1.00 80.69 276 TRP A C 1
ATOM 2274 O O . TRP A 1 276 ? 3.756 21.415 -4.012 1.00 80.69 276 TRP A O 1
ATOM 2284 N N . GLN A 1 277 ? 5.847 20.692 -3.669 1.00 77.12 277 GLN A N 1
ATOM 2285 C CA . GLN A 1 277 ? 6.121 21.629 -2.578 1.00 77.12 277 GLN A CA 1
ATOM 2286 C C . GLN A 1 277 ? 6.259 23.081 -3.043 1.00 77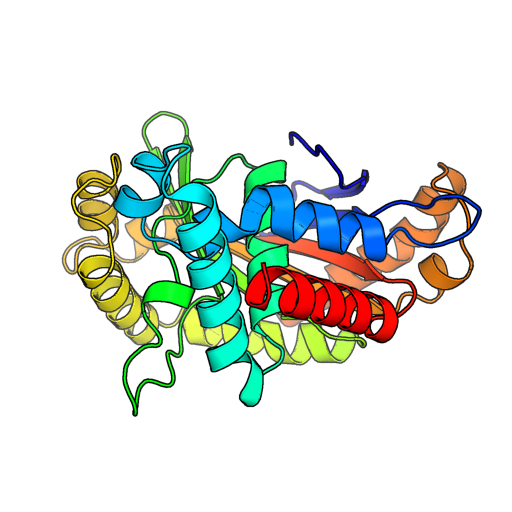.12 277 GLN A C 1
ATOM 2288 O O . GLN A 1 277 ? 5.969 23.991 -2.263 1.00 77.12 277 GLN A O 1
ATOM 2293 N N . ASN A 1 278 ? 6.719 23.274 -4.281 1.00 76.69 278 ASN A N 1
ATOM 2294 C CA . ASN A 1 278 ? 7.053 24.571 -4.867 1.00 76.69 278 ASN A CA 1
ATOM 2295 C C . ASN A 1 278 ? 6.034 25.045 -5.915 1.00 76.69 278 ASN A C 1
ATOM 2297 O O . ASN A 1 278 ? 6.288 26.045 -6.589 1.00 76.69 278 ASN A O 1
ATOM 2301 N N . LEU A 1 279 ? 4.898 24.343 -6.048 1.00 72.44 279 LEU A N 1
ATOM 2302 C CA . LEU A 1 279 ? 3.705 24.863 -6.729 1.00 72.44 279 LEU A CA 1
ATOM 2303 C C . LEU A 1 279 ? 3.271 26.192 -6.108 1.00 72.44 279 LEU A C 1
ATOM 2305 O O . LEU A 1 279 ? 3.726 26.517 -4.985 1.00 72.44 279 LEU A O 1
#

Foldseek 3Di:
DQDPQKDWLDWDPDPQEIETEIARWFDPQHGPLLVVLVCLLVPQQQQLQDAPVVSVPDDPVCVLVSLLVSLVLCVVVCPPDPCLVQLSVLRVVCCRPQVWHFQFNPSNPPPDPPDPPPAASGWTWDQDPNAIATEGEEEDLEADLVVRLVPVLVSVVVCLPPVNLLVRLVVSLVGGDPPDPCNVVSCVLSPPPHDVVSNQVRYEYEYEYEHADPLVLPGRGDDVVSSVSCVVVSVVSVVVSCVRNDDDPHRYYYYYYHDNGSVSSSVSNVVSSVVSNVD

Solvent-accessible surface area (backbone atoms only — not comparable to full-atom values): 15042 Å² total; per-residue (Å²): 109,60,62,86,70,54,39,85,58,46,77,47,87,46,82,48,58,21,41,38,32,39,33,64,45,43,55,100,51,37,70,32,38,58,61,45,32,49,47,46,52,77,75,38,37,56,65,49,27,32,48,58,61,59,47,74,66,62,44,87,89,50,39,67,60,52,47,26,48,31,32,40,46,51,53,72,55,46,81,80,47,86,53,64,63,29,30,52,51,46,51,47,48,48,32,32,49,68,65,42,44,74,53,47,26,66,56,61,65,68,76,52,101,81,53,82,76,80,72,68,54,32,44,29,34,40,76,55,96,91,40,69,33,43,31,50,18,44,60,30,78,33,53,46,55,68,59,27,49,64,57,48,45,58,48,54,55,58,55,64,34,69,71,47,40,55,53,50,37,53,54,47,60,76,55,46,40,91,76,38,89,59,43,69,62,50,49,56,54,57,30,93,84,44,54,64,68,64,40,47,77,29,37,35,34,42,34,34,41,25,18,44,27,72,71,52,50,79,46,39,59,77,46,71,70,50,36,65,65,41,46,65,58,52,51,53,51,49,51,55,44,48,69,67,61,51,91,65,98,48,40,30,41,38,34,36,38,63,28,58,49,52,66,61,37,51,50,32,41,51,53,50,44,54,51,37,50,68,103

pLDDT: mean 89.31, std 12.35, range [32.84, 98.75]